Protein AF-A0A2G2ZHS3-F1 (afdb_monomer)

InterPro domains:
  IPR000225 Armadillo [PS50176] (113-141)
  IPR011989 Armadillo-like helical [G3DSA:1.25.10.10] (59-280)
  IPR016024 Armadillo-type fold [SSF48371] (70-271)
  IPR045322 E3 ubiquitin-protein ligase HECTD1/TRIP12-like [PTHR45670] (41-274)
  IPR057948 E3 ubiquitin-protein ligase TRIP12-like, TPR repeats [PF25579] (54-194)

Mean predicted aligned error: 13.33 Å

Organism: Capsicum annuum (NCBI:txid4072)

pLDDT: mean 79.45, std 23.26, range [29.61, 98.44]

Sequence (283 aa):
MVWYCMVTGKEKENEVRVGDRDAEQSLGLNIDSGVGVGGEDNDNDSEGGVGILHQNLTSASSALQGLSGRLKKILAGLRANGEEGKQVEALMQLCEMVSIGTEDSLSTFSVYSFVPVLVGLLNHENNPDIMLLAARALTHLVDVLPSSCVVVVHYGAISCFVARLLTIEYMDLAEQSLQALKKISQEHPTACLRAGALMAVLSYLDFFSTRVQRVALATATNMCKKLPSDASDFVMEVVPPMMNLLQYHDAKVLEHASICLTHIFEAFASYPDLRITTQNIPG

Foldseek 3Di:
DVVPVPPPDDDDDDDDDDDDDDDDDDDDDDDDDDDDDDDDDDDDDDDDDPDDPVPVVVVVVVVLVVVVVLLVCLLVLLVPPPPVVSNLVSLVVLLVDLQPDACVSCVVPPLLSLLLSLLVQLPPVVDVSSVLSSLSSLLSCCVRPVVSLVVNLVSPVLLSLLVCLQDVPDPSNVLSSLSSLLSSLQNCLVSNLVSLVLCSLLVCLVVDDPVSNLSSLSSLLSNLQDADLPSLVSVVVCLVSLVVQCPDDDPSSNVSSVSSVVSVVVSCVVRVVNPPPPPDPDD

Radius of gyration: 26.37 Å; Cα contacts (8 Å, |Δi|>4): 260; chains: 1; bounding box: 62×48×104 Å

Nearest PDB structures (foldseek):
  8j1p-assembly1_A  TM=9.167E-01  e=4.805E-08  Saccharomyces cerevisiae
  3wpt-assembly2_B  TM=8.455E-01  e=9.667E-06  Homo sapiens
  7cm6-assembly1_A  TM=7.283E-01  e=9.531E-04  Homo sapiens
  7sqc-assembly1_N0  TM=6.546E-01  e=1.701E-03  Chlamydomonas reinhardtii
  7cm7-assembly1_A  TM=6.820E-01  e=1.423E-03  Homo sapiens

Structure (mmCIF, N/CA/C/O backbone):
data_AF-A0A2G2ZHS3-F1
#
_entry.id   AF-A0A2G2ZHS3-F1
#
loop_
_atom_site.group_PDB
_atom_site.id
_atom_site.type_symbol
_atom_site.label_atom_id
_atom_site.label_alt_id
_atom_site.label_comp_id
_atom_site.label_asym_id
_atom_site.label_entity_id
_atom_site.label_seq_id
_atom_site.pdbx_PDB_ins_code
_atom_site.Cartn_x
_atom_site.Cartn_y
_atom_site.Cartn_z
_atom_site.occupancy
_atom_site.B_iso_or_equiv
_atom_site.auth_seq_id
_atom_site.auth_comp_id
_atom_site.auth_asym_id
_atom_site.auth_atom_id
_atom_site.pdbx_PDB_model_num
ATOM 1 N N . MET A 1 1 ? -20.706 6.310 -17.518 1.00 37.41 1 MET A N 1
ATOM 2 C CA . MET A 1 1 ? -21.229 7.662 -17.205 1.00 37.41 1 MET A CA 1
ATOM 3 C C . MET A 1 1 ? -20.265 8.501 -16.354 1.00 37.41 1 MET A C 1
ATOM 5 O O . MET A 1 1 ? -20.361 9.716 -16.403 1.00 37.41 1 MET A O 1
ATOM 9 N N . VAL A 1 2 ? -19.279 7.895 -15.674 1.00 37.88 2 VAL A N 1
ATOM 10 C CA . VAL A 1 2 ? -18.221 8.611 -14.921 1.00 37.88 2 VAL A CA 1
ATOM 11 C C . VAL A 1 2 ? -17.130 9.212 -15.832 1.00 37.88 2 VAL A C 1
ATOM 13 O O . VAL A 1 2 ? -16.517 10.215 -15.494 1.00 37.88 2 VAL A O 1
ATOM 16 N N . TRP A 1 3 ? -16.950 8.676 -17.045 1.00 31.16 3 TRP A N 1
ATOM 17 C CA . TRP A 1 3 ? -15.896 9.112 -17.975 1.00 31.16 3 TRP A CA 1
ATOM 18 C C . TRP A 1 3 ? -16.078 10.545 -18.523 1.00 31.16 3 TRP A C 1
ATOM 20 O O . TRP A 1 3 ? -15.109 11.188 -18.908 1.00 31.16 3 TRP A O 1
ATOM 30 N N . TYR A 1 4 ? -17.301 11.088 -18.516 1.00 29.95 4 TYR A N 1
ATOM 31 C CA . TYR A 1 4 ? -17.584 12.401 -19.115 1.00 29.95 4 TYR A CA 1
ATOM 32 C C . TYR A 1 4 ? -17.315 13.591 -18.177 1.00 29.95 4 TYR A C 1
ATOM 34 O O . TYR A 1 4 ? -17.172 14.715 -18.648 1.00 29.95 4 TYR A O 1
ATOM 42 N N . CYS A 1 5 ? -17.207 13.368 -16.861 1.00 34.69 5 CYS A N 1
ATOM 43 C CA . CYS A 1 5 ? -17.037 14.462 -15.895 1.00 34.69 5 CYS A CA 1
ATOM 44 C C . CYS A 1 5 ? -15.573 14.920 -15.735 1.00 34.69 5 CYS A C 1
ATOM 46 O O . CYS A 1 5 ? -15.315 15.973 -15.162 1.00 34.69 5 CYS A O 1
ATOM 48 N N . MET A 1 6 ? -14.609 14.153 -16.259 1.00 37.03 6 MET A N 1
ATOM 49 C CA . MET A 1 6 ? -13.171 14.414 -16.088 1.00 37.03 6 MET A CA 1
ATOM 50 C C . MET A 1 6 ? -12.569 15.304 -17.192 1.00 37.03 6 MET A C 1
ATOM 52 O O . MET A 1 6 ? -11.443 15.776 -17.063 1.00 37.03 6 MET A O 1
ATOM 56 N N . VAL A 1 7 ? -13.316 15.570 -18.272 1.00 38.81 7 VAL A N 1
ATOM 57 C CA . VAL A 1 7 ? -12.825 16.319 -19.447 1.00 38.81 7 VAL A CA 1
ATOM 58 C C . VAL A 1 7 ? -12.883 17.846 -19.261 1.00 38.81 7 VAL A C 1
ATOM 60 O O . VAL A 1 7 ? -12.216 18.570 -19.992 1.00 38.81 7 VAL A O 1
ATOM 63 N N . THR A 1 8 ? -13.598 18.374 -18.262 1.00 34.88 8 THR A N 1
ATOM 64 C CA . THR A 1 8 ? -13.846 19.830 -18.144 1.00 34.88 8 THR A CA 1
ATOM 65 C C . THR A 1 8 ? -13.050 20.557 -17.050 1.00 34.88 8 THR A C 1
ATOM 67 O O . THR A 1 8 ? -13.335 21.715 -16.771 1.00 34.88 8 THR A O 1
ATOM 70 N N . GLY A 1 9 ? -12.055 19.921 -16.423 1.00 37.38 9 GLY A N 1
ATOM 71 C CA . GLY A 1 9 ? -11.382 20.453 -15.224 1.00 37.38 9 GLY A CA 1
ATOM 72 C C . GLY A 1 9 ? -9.947 20.968 -15.389 1.00 37.38 9 GLY A C 1
ATOM 73 O O . GLY A 1 9 ? -9.247 21.083 -14.388 1.00 37.38 9 GLY A O 1
ATOM 74 N N . LYS A 1 10 ? -9.460 21.240 -16.607 1.00 40.31 10 LYS A N 1
ATOM 75 C CA . LYS A 1 10 ? -8.145 21.879 -16.790 1.00 40.31 10 LYS A CA 1
ATOM 76 C C . LYS A 1 10 ? -8.289 23.396 -16.752 1.00 40.31 10 LYS A C 1
ATOM 78 O O . LYS A 1 10 ? -8.805 23.951 -17.709 1.00 40.31 10 LYS A O 1
ATOM 83 N N . GLU A 1 11 ? -7.759 24.043 -15.711 1.00 37.00 11 GLU A N 1
ATOM 84 C CA . GLU A 1 11 ? -6.913 25.234 -15.878 1.00 37.00 11 GLU A CA 1
ATOM 85 C C . GLU A 1 11 ? -6.203 25.688 -14.581 1.00 37.00 11 GLU A C 1
ATOM 87 O O . GLU A 1 11 ? -6.835 25.929 -13.557 1.00 37.00 11 GLU A O 1
ATOM 92 N N . LYS A 1 12 ? -4.888 25.914 -14.748 1.00 32.38 12 LYS A N 1
ATOM 93 C CA . LYS A 1 12 ? -3.963 26.823 -14.038 1.00 32.38 12 LYS A CA 1
ATOM 94 C C . LYS A 1 12 ? -3.191 26.312 -12.816 1.00 32.38 12 LYS A C 1
ATOM 96 O O . LYS A 1 12 ? -3.602 26.410 -11.666 1.00 32.38 12 LYS A O 1
ATOM 101 N N . GLU A 1 13 ? -1.975 25.873 -13.144 1.00 34.09 13 GLU A N 1
ATOM 102 C CA . GLU A 1 13 ? -0.792 25.797 -12.292 1.00 34.09 13 GLU A CA 1
ATOM 103 C C . GLU A 1 13 ? -0.422 27.171 -11.714 1.00 34.09 13 GLU A C 1
ATOM 105 O O . GLU A 1 13 ? -0.500 28.190 -12.402 1.00 34.09 13 GLU A O 1
ATOM 110 N N . ASN A 1 14 ? 0.061 27.178 -10.470 1.00 29.61 14 ASN A N 1
ATOM 111 C CA . ASN A 1 14 ? 0.967 28.215 -10.001 1.00 29.61 14 ASN A CA 1
ATOM 112 C C . ASN A 1 14 ? 2.100 27.561 -9.200 1.00 29.61 14 ASN A C 1
ATOM 114 O O . ASN A 1 14 ? 1.877 26.810 -8.249 1.00 29.61 14 ASN A O 1
ATOM 118 N N . GLU A 1 15 ? 3.314 27.820 -9.667 1.00 32.75 15 GLU A N 1
ATOM 119 C CA . GLU A 1 15 ? 4.591 27.276 -9.225 1.00 32.75 15 GLU A CA 1
ATOM 120 C C . GLU A 1 15 ? 5.044 27.978 -7.933 1.00 32.75 15 GLU A C 1
ATOM 122 O O . GLU A 1 15 ? 5.172 29.201 -7.898 1.00 32.75 15 GLU A O 1
ATOM 127 N N . VAL A 1 16 ? 5.331 27.222 -6.867 1.00 33.97 16 VAL A N 1
ATOM 128 C CA . VAL A 1 16 ? 6.073 27.736 -5.704 1.00 33.97 16 VAL A CA 1
ATOM 129 C C . VAL A 1 16 ? 7.240 26.797 -5.414 1.00 33.97 16 VAL A C 1
ATOM 131 O O . VAL A 1 16 ? 7.063 25.678 -4.936 1.00 33.97 16 VAL A O 1
ATOM 134 N N . ARG A 1 17 ? 8.449 27.281 -5.720 1.00 37.12 17 ARG A N 1
ATOM 135 C CA . ARG A 1 17 ? 9.731 26.716 -5.282 1.00 37.12 17 ARG A CA 1
ATOM 136 C C . ARG A 1 17 ? 9.864 26.884 -3.766 1.00 37.12 17 ARG A C 1
ATOM 138 O O . ARG A 1 17 ? 9.800 28.009 -3.277 1.00 37.12 17 ARG A O 1
ATOM 145 N N . VAL A 1 18 ? 10.145 25.802 -3.043 1.00 38.16 18 VAL A N 1
ATOM 146 C CA . VAL A 1 18 ? 10.710 25.863 -1.686 1.00 38.16 18 VAL A CA 1
ATOM 147 C C . VAL A 1 18 ? 11.885 24.896 -1.630 1.00 38.16 18 VAL A C 1
ATOM 149 O O . VAL A 1 18 ? 11.753 23.738 -2.014 1.00 38.16 18 VAL A O 1
ATOM 152 N N . GLY A 1 19 ? 13.041 25.443 -1.251 1.00 33.50 19 GLY A N 1
ATOM 153 C CA . GLY A 1 19 ? 14.348 24.803 -1.319 1.00 33.50 19 GLY A CA 1
ATOM 154 C C . GLY A 1 19 ? 14.632 23.796 -0.209 1.00 33.50 19 GLY A C 1
ATOM 155 O O . GLY A 1 19 ? 14.067 23.870 0.885 1.00 33.50 19 GLY A O 1
ATOM 156 N N . ASP A 1 20 ? 15.556 22.898 -0.543 1.00 32.44 20 ASP A N 1
ATOM 157 C CA . ASP A 1 20 ? 16.173 21.905 0.329 1.00 32.44 20 ASP A CA 1
ATOM 158 C C . ASP A 1 20 ? 16.792 22.538 1.576 1.00 32.44 20 ASP A C 1
ATOM 160 O O . ASP A 1 20 ? 17.511 23.540 1.510 1.00 32.44 20 ASP A O 1
ATOM 164 N N . ARG A 1 21 ? 16.548 21.893 2.717 1.00 40.38 21 ARG A N 1
ATOM 165 C CA . ARG A 1 21 ? 17.403 21.974 3.899 1.00 40.38 21 ARG A CA 1
ATOM 166 C C . ARG A 1 21 ? 17.554 20.575 4.477 1.00 40.38 21 ARG A C 1
ATOM 168 O O . ARG A 1 21 ? 16.709 20.119 5.243 1.00 40.38 21 ARG A O 1
ATOM 175 N N . ASP A 1 22 ? 18.654 19.943 4.093 1.00 31.50 22 ASP A N 1
ATOM 176 C CA . ASP A 1 22 ? 19.262 18.825 4.799 1.00 31.50 22 ASP A CA 1
ATOM 177 C C . ASP A 1 22 ? 19.758 19.304 6.170 1.00 31.50 22 ASP A C 1
ATOM 179 O O . ASP A 1 22 ? 20.433 20.331 6.282 1.00 31.50 22 ASP A O 1
ATOM 183 N N . ALA A 1 23 ? 19.416 18.565 7.221 1.00 40.84 23 ALA A N 1
ATOM 184 C CA . ALA A 1 23 ? 19.992 18.732 8.548 1.00 40.84 23 ALA A CA 1
ATOM 185 C C . ALA A 1 23 ? 20.474 17.364 9.041 1.00 40.84 23 ALA A C 1
ATOM 187 O O . ALA A 1 23 ? 19.732 16.607 9.664 1.00 40.84 23 ALA A O 1
ATOM 188 N N . GLU A 1 24 ? 21.735 17.059 8.736 1.00 34.41 24 GLU A N 1
ATOM 189 C CA . GLU A 1 24 ? 22.541 16.095 9.480 1.00 34.41 24 GLU A CA 1
ATOM 190 C C . GLU A 1 24 ? 22.801 16.661 10.883 1.00 34.41 24 GLU A C 1
ATOM 192 O O . GLU A 1 24 ? 23.313 17.774 11.025 1.00 34.41 24 GLU A O 1
ATOM 197 N N . GLN A 1 25 ? 22.463 15.910 11.933 1.00 34.94 25 GLN A N 1
ATOM 198 C CA . GLN A 1 25 ? 22.814 16.269 13.306 1.00 34.94 25 GLN A CA 1
ATOM 199 C C . GLN A 1 25 ? 23.789 15.233 13.864 1.00 34.94 25 GLN A C 1
ATOM 201 O O . GLN A 1 25 ? 23.415 14.152 14.317 1.00 34.94 25 GLN A O 1
ATOM 206 N N . SER A 1 26 ? 25.069 15.590 13.769 1.00 35.50 26 SER A N 1
ATOM 207 C CA . SER A 1 26 ? 26.209 14.850 14.295 1.00 35.50 26 SER A CA 1
ATOM 208 C C . SER A 1 26 ? 26.284 14.915 15.820 1.00 35.50 26 SER A C 1
ATOM 210 O O . SER A 1 26 ? 26.051 15.948 16.448 1.00 35.50 26 SER A O 1
ATOM 212 N N . LEU A 1 27 ? 26.663 13.772 16.384 1.00 37.03 27 LEU A N 1
ATOM 213 C CA . LEU A 1 27 ? 26.975 13.505 17.783 1.00 37.03 27 LEU A CA 1
ATOM 214 C C . LEU A 1 27 ? 28.108 14.409 18.304 1.00 37.03 27 LEU A C 1
ATOM 216 O O . LEU A 1 27 ? 29.139 14.561 17.653 1.00 37.03 27 LEU A O 1
ATOM 220 N N . GLY A 1 28 ? 27.946 14.933 19.519 1.00 33.03 28 GLY A N 1
ATOM 221 C CA . GLY A 1 28 ? 28.980 15.680 20.237 1.00 33.03 28 GLY A CA 1
ATOM 222 C C . GLY A 1 28 ? 28.693 15.719 21.735 1.00 33.03 28 GLY A C 1
ATOM 223 O O . GLY A 1 28 ? 28.137 16.687 22.243 1.00 33.03 28 GLY A O 1
ATOM 224 N N . LEU A 1 29 ? 29.034 14.635 22.434 1.00 34.16 29 LEU A N 1
ATOM 225 C CA . LEU A 1 29 ? 29.039 14.561 23.895 1.00 34.16 29 LEU A CA 1
ATOM 226 C C . LEU A 1 29 ? 30.256 15.335 24.427 1.00 34.16 29 LEU A C 1
ATOM 228 O O . LEU A 1 29 ? 31.384 14.881 24.254 1.00 34.16 29 LEU A O 1
ATOM 232 N N . ASN A 1 30 ? 30.034 16.466 25.100 1.00 36.38 30 ASN A N 1
ATOM 233 C CA . ASN A 1 30 ? 31.063 17.118 25.912 1.00 36.38 30 ASN A CA 1
ATOM 234 C C . ASN A 1 30 ? 30.941 16.629 27.360 1.00 36.38 30 ASN A C 1
ATOM 236 O O . ASN A 1 30 ? 30.021 17.010 28.083 1.00 36.38 30 ASN A O 1
ATOM 240 N N . ILE A 1 31 ? 31.872 15.763 27.758 1.00 44.75 31 ILE A N 1
ATOM 241 C CA . ILE A 1 31 ? 32.144 15.393 29.149 1.00 44.75 31 ILE A CA 1
ATOM 242 C C . ILE A 1 31 ? 33.180 16.394 29.658 1.00 44.75 31 ILE A C 1
ATOM 244 O O . ILE A 1 31 ? 34.331 16.345 29.228 1.00 44.75 31 ILE A O 1
ATOM 248 N N . ASP A 1 32 ? 32.774 17.298 30.548 1.00 37.75 32 ASP A N 1
ATOM 249 C CA . ASP A 1 32 ? 33.713 18.157 31.266 1.00 37.75 32 ASP A CA 1
ATOM 250 C C . ASP A 1 32 ? 34.103 17.490 32.591 1.00 37.75 32 ASP A C 1
ATOM 252 O O . ASP A 1 32 ? 33.258 16.984 33.336 1.00 37.75 32 ASP A O 1
ATOM 256 N N . SER A 1 33 ? 35.409 17.420 32.833 1.00 39.59 33 SER A N 1
ATOM 257 C CA . SER A 1 33 ? 36.016 16.740 33.977 1.00 39.59 33 SER A CA 1
ATOM 258 C C . SER A 1 33 ? 36.189 17.723 35.129 1.00 39.59 33 SER A C 1
ATOM 260 O O . SER A 1 33 ? 36.777 18.787 34.963 1.00 39.59 33 SER A O 1
ATOM 262 N N . GLY A 1 34 ? 35.706 17.357 36.315 1.00 36.88 34 GLY A N 1
ATOM 263 C CA . GLY A 1 34 ? 35.865 18.157 37.527 1.00 36.88 34 GLY A CA 1
ATOM 264 C C . GLY A 1 34 ? 37.239 18.019 38.188 1.00 36.88 34 GLY A C 1
ATOM 265 O O . GLY A 1 34 ? 37.850 16.959 38.107 1.00 36.88 34 GLY A O 1
ATOM 266 N N . VAL A 1 35 ? 37.650 19.064 38.920 1.00 35.03 35 VAL A N 1
ATOM 267 C CA . VAL A 1 35 ? 38.451 19.013 40.163 1.00 35.03 35 VAL A CA 1
ATOM 268 C C . VAL A 1 35 ? 38.154 20.283 40.980 1.00 35.03 35 VAL A C 1
ATOM 270 O O . VAL A 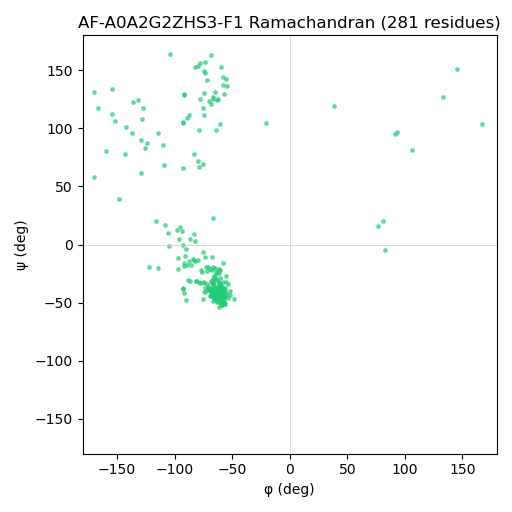1 35 ? 38.210 21.381 40.434 1.00 35.03 35 VAL A O 1
ATOM 273 N N . GLY A 1 36 ? 37.904 20.157 42.290 1.00 35.66 36 GLY A N 1
ATOM 274 C CA . GLY A 1 36 ? 37.904 21.302 43.214 1.00 35.66 36 GLY A CA 1
ATOM 275 C C . GLY A 1 36 ? 37.299 21.015 44.590 1.00 35.66 36 GLY A C 1
ATOM 276 O O . GLY A 1 36 ? 36.090 20.934 44.718 1.00 35.66 36 GLY A O 1
ATOM 277 N N . VAL A 1 37 ? 38.165 20.852 45.591 1.00 39.47 37 VAL A N 1
ATOM 278 C CA . VAL A 1 37 ? 37.955 20.329 46.958 1.00 39.47 37 VAL A CA 1
ATOM 279 C C . VAL A 1 37 ? 37.411 21.360 47.969 1.00 39.47 37 VAL A C 1
ATOM 281 O O . VAL A 1 37 ? 37.766 22.532 47.894 1.00 39.47 37 VAL A O 1
ATOM 284 N N . GLY A 1 38 ? 36.693 20.865 48.991 1.00 37.56 38 GLY A N 1
ATOM 285 C CA . GLY A 1 38 ? 36.483 21.477 50.322 1.00 37.56 38 GLY A CA 1
ATOM 286 C C . GLY A 1 38 ? 35.003 21.424 50.718 1.00 37.56 38 GLY A C 1
ATOM 287 O O . GLY A 1 38 ? 34.171 21.825 49.921 1.00 37.56 38 GLY A O 1
ATOM 288 N N . GLY A 1 39 ? 34.538 20.923 51.859 1.00 38.56 39 GLY A N 1
ATOM 289 C CA . GLY A 1 39 ? 35.099 20.591 53.168 1.00 38.56 39 GLY A CA 1
ATOM 290 C C . GLY A 1 39 ? 33.990 20.907 54.197 1.00 38.56 39 GLY A C 1
ATOM 291 O O . GLY A 1 39 ? 33.205 21.812 53.936 1.00 38.56 39 GLY A O 1
ATOM 292 N N . GLU A 1 40 ? 33.963 20.189 55.325 1.00 38.91 40 GLU A N 1
ATOM 293 C CA . GLU A 1 40 ? 33.171 20.443 56.556 1.00 38.91 40 GLU A CA 1
ATOM 294 C C . GLU A 1 40 ? 31.785 19.760 56.690 1.00 38.91 40 GLU A C 1
ATOM 296 O O . GLU A 1 40 ? 30.761 20.207 56.181 1.00 38.91 40 GLU A O 1
ATOM 301 N N . ASP A 1 41 ? 31.820 18.624 57.398 1.00 48.31 41 ASP A N 1
ATOM 302 C CA . ASP A 1 41 ? 31.048 18.253 58.595 1.00 48.31 41 ASP A CA 1
ATOM 303 C C . ASP A 1 41 ? 29.568 18.662 58.708 1.00 48.31 41 ASP A C 1
ATOM 305 O O . ASP A 1 41 ? 29.228 19.835 58.843 1.00 48.31 41 ASP A O 1
ATOM 309 N N . ASN A 1 42 ? 28.692 17.656 58.820 1.00 45.75 42 ASN A N 1
ATOM 310 C CA . ASN A 1 42 ? 27.662 17.601 59.864 1.00 45.75 42 ASN A CA 1
ATOM 311 C C . ASN A 1 42 ? 27.053 16.194 59.943 1.00 45.75 42 ASN A C 1
ATOM 313 O O . ASN A 1 42 ? 26.420 15.715 58.999 1.00 45.75 42 ASN A O 1
ATOM 317 N N . ASP A 1 43 ? 27.233 15.566 61.101 1.00 51.72 43 ASP A N 1
ATOM 318 C CA . ASP A 1 43 ? 26.538 14.357 61.524 1.00 51.72 43 ASP A CA 1
ATOM 319 C C . ASP A 1 43 ? 25.033 14.634 61.637 1.00 51.72 43 ASP A C 1
ATOM 321 O O . ASP A 1 43 ? 24.614 15.544 62.356 1.00 51.72 43 ASP A O 1
ATOM 325 N N . ASN A 1 44 ? 24.199 13.842 60.959 1.00 49.44 44 ASN A N 1
ATOM 326 C CA . ASN A 1 44 ? 22.801 13.704 61.353 1.00 49.44 44 ASN A CA 1
ATOM 327 C C . ASN A 1 44 ? 22.260 12.329 60.947 1.00 49.44 44 ASN A C 1
ATOM 329 O O . ASN A 1 44 ? 22.002 12.056 59.773 1.00 49.44 44 ASN A O 1
ATOM 333 N N . ASP A 1 45 ? 22.084 11.472 61.946 1.00 46.78 45 ASP A N 1
ATOM 334 C CA . ASP A 1 45 ? 21.369 10.209 61.841 1.00 46.78 45 ASP A CA 1
ATOM 335 C C . ASP A 1 45 ? 19.870 10.475 61.617 1.00 46.78 45 ASP A C 1
ATOM 337 O O . ASP A 1 45 ? 19.184 11.081 62.443 1.00 46.78 45 ASP A O 1
ATOM 341 N N . SER A 1 46 ? 19.323 9.985 60.505 1.00 49.88 46 SER A N 1
ATOM 342 C CA . SER A 1 46 ? 17.895 9.665 60.407 1.00 49.88 46 SER A CA 1
ATOM 343 C C . SER A 1 46 ? 17.654 8.597 59.352 1.00 49.88 46 SER A C 1
ATOM 345 O O . SER A 1 46 ? 17.826 8.801 58.151 1.00 49.88 46 SER A O 1
ATOM 347 N N . GLU A 1 47 ? 17.243 7.434 59.847 1.00 48.53 47 GLU A N 1
ATOM 348 C CA . GLU A 1 47 ? 16.681 6.333 59.085 1.00 48.53 47 GLU A CA 1
ATOM 349 C C . GLU A 1 47 ? 15.468 6.783 58.252 1.00 48.53 47 GLU A C 1
ATOM 351 O O . GLU A 1 47 ? 14.615 7.539 58.714 1.00 48.53 47 GLU A O 1
ATOM 356 N N . GLY A 1 48 ? 15.349 6.230 57.040 1.00 51.88 48 GLY A N 1
ATOM 357 C CA . GLY A 1 48 ? 14.105 6.231 56.263 1.00 51.88 48 GLY A CA 1
ATOM 358 C C . GLY A 1 48 ? 14.080 7.200 55.081 1.00 51.88 48 GLY A C 1
ATOM 359 O O . GLY A 1 48 ? 13.472 8.262 55.142 1.00 51.88 48 GLY A O 1
ATOM 360 N N . GLY A 1 49 ? 14.671 6.795 53.952 1.00 40.22 49 GLY A N 1
ATOM 361 C CA . GLY A 1 49 ? 14.729 7.628 52.746 1.00 40.22 49 GLY A CA 1
ATOM 362 C C . GLY A 1 49 ? 14.704 6.862 51.426 1.00 40.22 49 GLY A C 1
ATOM 363 O O . GLY A 1 49 ? 15.405 7.236 50.491 1.00 40.22 49 GLY A O 1
ATOM 364 N N . VAL A 1 50 ? 13.906 5.796 51.300 1.00 45.72 50 VAL A N 1
ATOM 365 C CA . VAL A 1 50 ? 13.653 5.140 49.998 1.00 45.72 50 VAL A CA 1
ATOM 366 C C . VAL A 1 50 ? 12.619 5.969 49.215 1.00 45.72 50 VAL A C 1
ATOM 368 O O . VAL A 1 50 ? 11.469 5.570 49.070 1.00 45.72 50 VAL A O 1
ATOM 371 N N . GLY A 1 51 ? 12.986 7.187 48.799 1.00 50.88 51 GLY A N 1
ATOM 372 C CA . GLY A 1 51 ? 12.003 8.196 48.370 1.00 50.88 51 GLY A CA 1
ATOM 373 C C . GLY A 1 51 ? 12.128 8.761 46.954 1.00 50.88 51 GLY A C 1
ATOM 374 O O . GLY A 1 51 ? 11.145 9.299 46.457 1.00 50.88 51 GLY A O 1
ATOM 375 N N . ILE A 1 52 ? 13.283 8.660 46.282 1.00 50.09 52 ILE A N 1
ATOM 376 C CA . ILE A 1 52 ? 13.549 9.529 45.110 1.00 50.09 52 ILE A CA 1
ATOM 377 C C . ILE A 1 52 ? 13.664 8.758 43.780 1.00 50.09 52 ILE A C 1
ATOM 379 O O . ILE A 1 52 ? 13.387 9.310 42.720 1.00 50.09 52 ILE A O 1
ATOM 383 N N . LEU A 1 53 ? 13.928 7.446 43.803 1.00 46.06 53 LEU A N 1
ATOM 384 C CA . LEU A 1 53 ? 13.970 6.622 42.580 1.00 46.06 53 LEU A CA 1
ATOM 385 C C . LEU A 1 53 ? 12.595 6.049 42.174 1.00 46.06 53 LEU A C 1
ATOM 387 O O . LEU A 1 53 ? 12.415 5.598 41.046 1.00 46.06 53 LEU A O 1
ATOM 391 N N . HIS A 1 54 ? 11.602 6.086 43.070 1.00 40.75 54 HIS A N 1
ATOM 392 C CA . HIS A 1 54 ? 10.300 5.440 42.855 1.00 40.75 54 HIS A CA 1
ATOM 393 C C . HIS A 1 54 ? 9.256 6.341 42.166 1.00 40.75 54 HIS A C 1
ATOM 395 O O . HIS A 1 54 ? 8.280 5.831 41.618 1.00 40.75 54 HIS A O 1
ATOM 401 N N . GLN A 1 55 ? 9.452 7.665 42.145 1.00 48.91 55 GLN A N 1
ATOM 402 C CA . GLN A 1 55 ? 8.456 8.620 41.627 1.00 48.91 55 GLN A CA 1
ATOM 403 C C . GLN A 1 55 ? 8.481 8.755 40.090 1.00 48.91 55 GLN A C 1
ATOM 405 O O . GLN A 1 55 ? 7.432 8.904 39.461 1.00 48.91 55 GLN A O 1
ATOM 410 N N . ASN A 1 56 ? 9.647 8.598 39.453 1.00 42.53 56 ASN A N 1
ATOM 411 C CA . ASN A 1 56 ? 9.741 8.619 37.985 1.00 42.53 56 ASN A CA 1
ATOM 412 C C . ASN A 1 56 ? 9.300 7.291 37.345 1.00 42.53 56 ASN A C 1
ATOM 414 O O . ASN A 1 56 ? 8.687 7.296 36.277 1.00 42.53 56 ASN A O 1
ATOM 418 N N . LEU A 1 57 ? 9.525 6.155 38.018 1.00 48.62 57 LEU A N 1
ATOM 419 C CA . LEU A 1 57 ? 9.127 4.841 37.501 1.00 48.62 57 LEU A CA 1
ATOM 420 C C . LEU A 1 57 ? 7.609 4.602 37.607 1.00 48.62 57 LEU A C 1
ATOM 422 O O . LEU A 1 57 ? 7.010 3.987 36.723 1.00 48.62 57 LEU A O 1
ATOM 426 N N . THR A 1 58 ? 6.958 5.140 38.643 1.00 57.16 58 THR A N 1
ATOM 427 C CA . THR A 1 58 ? 5.490 5.085 38.802 1.00 57.16 58 THR A CA 1
ATOM 428 C C . THR A 1 58 ? 4.755 6.004 37.822 1.00 57.16 58 THR A C 1
ATOM 430 O O . THR A 1 58 ? 3.696 5.634 37.307 1.00 57.16 58 THR A O 1
ATOM 433 N N . S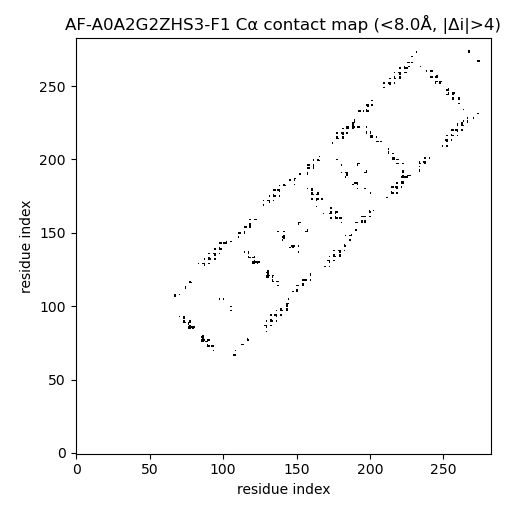ER A 1 59 ? 5.332 7.159 37.481 1.00 59.09 59 SER A N 1
ATOM 434 C CA . SER A 1 59 ? 4.769 8.095 36.493 1.00 59.09 59 SER A CA 1
ATOM 435 C C . SER A 1 59 ? 4.800 7.533 35.063 1.00 59.09 59 SER A C 1
ATOM 437 O O . SER A 1 59 ? 3.796 7.576 34.355 1.00 59.09 59 SER A O 1
ATOM 439 N N . ALA A 1 60 ? 5.911 6.910 34.653 1.00 61.03 60 ALA A N 1
ATOM 440 C CA . ALA A 1 60 ? 5.997 6.233 33.355 1.00 61.03 60 ALA A CA 1
ATOM 441 C C . ALA A 1 60 ? 5.079 4.995 33.282 1.00 61.03 60 ALA A C 1
ATOM 443 O O . ALA A 1 60 ? 4.395 4.774 32.282 1.00 61.03 60 ALA A O 1
ATOM 444 N N . SER A 1 61 ? 4.997 4.220 34.370 1.00 63.25 61 SER A N 1
ATOM 445 C CA . SER A 1 61 ? 4.136 3.031 34.442 1.00 63.25 61 SER A CA 1
ATOM 446 C C . SER A 1 61 ? 2.643 3.374 34.377 1.00 63.25 61 SER A C 1
ATOM 448 O O . SER A 1 61 ? 1.881 2.680 33.704 1.00 63.25 61 SER A O 1
ATOM 450 N N . SER A 1 62 ? 2.216 4.463 35.027 1.00 67.88 62 SER A N 1
ATOM 451 C CA . SER A 1 62 ? 0.820 4.926 34.983 1.00 67.88 62 SER A CA 1
ATOM 452 C C . SER A 1 62 ? 0.427 5.479 33.608 1.00 67.88 62 SER A C 1
ATOM 454 O O . SER A 1 62 ? -0.671 5.187 33.126 1.00 67.88 62 SER A O 1
ATOM 456 N N . ALA A 1 63 ? 1.335 6.185 32.924 1.00 69.94 63 ALA A N 1
ATOM 457 C CA . ALA A 1 63 ? 1.124 6.637 31.547 1.00 69.94 63 ALA A CA 1
ATOM 458 C C . ALA A 1 63 ? 0.953 5.458 30.565 1.00 69.94 63 ALA A C 1
ATOM 460 O O . ALA A 1 63 ? 0.011 5.444 29.765 1.00 69.94 63 ALA A O 1
ATOM 461 N N . LEU A 1 64 ? 1.797 4.425 30.677 1.00 70.88 64 LEU A N 1
ATOM 462 C CA . LEU A 1 64 ? 1.708 3.201 29.866 1.00 70.88 64 LEU A CA 1
ATOM 463 C C . LEU A 1 64 ? 0.418 2.408 30.138 1.00 70.88 64 LEU A C 1
ATOM 465 O O . LEU A 1 64 ? -0.217 1.900 29.208 1.00 70.88 64 LEU A O 1
ATOM 469 N N . GLN A 1 65 ? -0.024 2.346 31.398 1.00 74.31 65 GLN A N 1
ATOM 470 C CA . GLN A 1 65 ? -1.310 1.736 31.756 1.00 74.31 65 GLN A CA 1
ATOM 471 C C . GLN A 1 65 ? -2.495 2.486 31.136 1.00 74.31 65 GLN A C 1
ATOM 473 O O . GLN A 1 65 ? -3.426 1.856 30.621 1.00 74.31 65 GLN A O 1
ATOM 478 N N . GLY A 1 66 ? -2.439 3.822 31.126 1.00 80.81 66 GLY A N 1
ATOM 479 C CA . GLY A 1 66 ? -3.429 4.668 30.462 1.00 80.81 66 GLY A CA 1
ATOM 480 C C . GLY A 1 66 ? -3.520 4.395 28.958 1.00 80.81 66 GLY A C 1
ATOM 481 O O . GLY A 1 66 ? -4.623 4.251 28.422 1.00 80.81 66 GLY A O 1
ATOM 482 N N . LEU A 1 67 ? -2.376 4.242 28.282 1.00 84.00 67 LEU A N 1
ATOM 483 C CA . LEU A 1 67 ? -2.324 3.919 26.853 1.00 84.00 67 LEU A CA 1
ATOM 484 C C . LEU A 1 67 ? -2.921 2.539 26.547 1.00 84.00 67 LEU A C 1
ATOM 486 O O . LEU A 1 67 ? -3.769 2.418 25.662 1.00 84.00 67 LEU A O 1
ATOM 490 N N . SER A 1 68 ? -2.557 1.513 27.322 1.00 85.38 68 SER A N 1
ATOM 491 C CA . SER A 1 68 ? -3.112 0.161 27.159 1.00 85.38 68 SER A CA 1
ATOM 492 C C . SER A 1 68 ? -4.638 0.142 27.328 1.00 85.38 68 SER A C 1
ATOM 494 O O . SER A 1 68 ? -5.356 -0.497 26.552 1.00 85.38 68 SER A O 1
ATOM 496 N N . GLY A 1 69 ? -5.163 0.897 28.302 1.00 88.94 69 GLY A N 1
ATOM 497 C CA . GLY A 1 69 ? -6.604 1.067 28.496 1.00 88.94 69 GLY A CA 1
ATOM 498 C C . GLY A 1 69 ? -7.295 1.745 27.308 1.00 88.94 69 GLY A C 1
ATOM 499 O O . GLY A 1 69 ? -8.365 1.300 26.885 1.00 88.94 69 GLY A O 1
ATOM 500 N N . ARG A 1 70 ? -6.676 2.785 26.731 1.00 91.56 70 ARG A N 1
ATOM 501 C CA . ARG A 1 70 ? -7.180 3.464 25.524 1.00 91.56 70 ARG A CA 1
ATOM 502 C C . ARG A 1 70 ? -7.196 2.529 24.314 1.00 91.56 70 ARG A C 1
ATOM 504 O O . ARG A 1 70 ? -8.226 2.435 23.655 1.00 91.56 70 ARG A O 1
ATOM 511 N N . LEU A 1 71 ? -6.122 1.776 24.075 1.00 93.25 71 LEU A N 1
ATOM 512 C CA . LEU A 1 71 ? -6.042 0.806 22.974 1.00 93.25 71 LEU A CA 1
ATOM 513 C C . LEU A 1 71 ? -7.135 -0.267 23.064 1.00 93.25 71 LEU A C 1
ATOM 515 O O . LEU A 1 71 ? -7.772 -0.580 22.062 1.00 93.25 71 LEU A O 1
ATOM 519 N N . LYS A 1 72 ? -7.420 -0.791 24.263 1.00 93.94 72 LYS A N 1
ATOM 520 C CA . LYS A 1 72 ? -8.518 -1.756 24.456 1.00 93.94 72 LYS A CA 1
ATOM 521 C C . LYS A 1 72 ? -9.885 -1.167 24.101 1.00 93.94 72 LYS A C 1
ATOM 523 O O . LYS A 1 72 ? -10.690 -1.856 23.478 1.00 93.94 72 LYS A O 1
ATOM 528 N N . LYS A 1 73 ? -10.143 0.095 24.470 1.00 95.38 73 LYS A N 1
ATOM 529 C CA . LYS A 1 73 ? -11.390 0.797 24.114 1.00 95.38 73 LYS A CA 1
ATOM 530 C C . LYS A 1 73 ? -11.505 1.014 22.607 1.00 95.38 73 LYS A C 1
ATOM 532 O O . LYS A 1 73 ? -12.550 0.707 22.043 1.00 95.38 73 LYS A O 1
ATOM 537 N N . ILE A 1 74 ? -10.426 1.465 21.965 1.00 97.00 74 ILE A N 1
ATOM 538 C CA . ILE A 1 74 ? -10.367 1.628 20.508 1.00 97.00 74 ILE A CA 1
ATOM 539 C C . ILE A 1 74 ? -10.670 0.293 19.827 1.00 97.00 74 ILE A C 1
ATOM 541 O O . ILE A 1 74 ? -11.571 0.219 19.000 1.00 97.00 74 ILE A O 1
ATOM 545 N N . LEU A 1 75 ? -9.991 -0.788 20.222 1.00 96.94 75 LEU A N 1
ATOM 546 C CA . LEU A 1 75 ? -10.203 -2.108 19.628 1.00 96.94 75 LEU A CA 1
ATOM 547 C C . LEU A 1 75 ? -11.651 -2.600 19.778 1.00 96.94 75 LEU A C 1
ATOM 549 O O . LEU A 1 75 ? -12.181 -3.223 18.860 1.00 96.94 75 LEU A O 1
ATOM 553 N N . ALA A 1 76 ? -12.296 -2.319 20.914 1.00 96.88 76 ALA A N 1
ATOM 554 C CA . ALA A 1 76 ? -13.711 -2.625 21.106 1.00 96.88 76 ALA A CA 1
ATOM 555 C C . ALA A 1 76 ? -14.607 -1.821 20.147 1.00 96.88 76 ALA A C 1
ATOM 557 O O . ALA A 1 76 ? -15.518 -2.396 19.559 1.00 96.88 76 ALA A O 1
ATOM 558 N N . GLY A 1 77 ? -14.314 -0.532 19.939 1.00 97.25 77 GLY A N 1
ATOM 559 C CA . GLY A 1 77 ? -15.028 0.318 18.981 1.00 97.25 77 GLY A CA 1
ATOM 560 C C . GLY A 1 77 ? -14.858 -0.131 17.527 1.00 97.25 77 GLY A C 1
ATOM 561 O O . GLY A 1 77 ? -15.836 -0.193 16.792 1.00 97.25 77 GLY A O 1
ATOM 562 N N . LEU A 1 78 ? -13.654 -0.559 17.128 1.00 97.06 78 LEU A N 1
ATOM 563 C CA . LEU A 1 78 ? -13.408 -1.116 15.787 1.00 97.06 78 LEU A CA 1
ATOM 564 C C . LEU A 1 78 ? -14.238 -2.383 15.517 1.00 97.06 78 LEU A C 1
ATOM 566 O O . LEU A 1 78 ? -14.657 -2.631 14.388 1.00 97.06 78 LEU A O 1
ATOM 570 N N . ARG A 1 79 ? -14.487 -3.183 16.562 1.00 96.69 79 ARG A N 1
ATOM 571 C CA . ARG A 1 79 ? -15.271 -4.428 16.504 1.00 96.69 79 ARG A CA 1
ATOM 572 C C . ARG A 1 79 ? -16.781 -4.215 16.679 1.00 96.69 79 ARG A C 1
ATOM 574 O O . ARG A 1 79 ? -17.514 -5.202 16.745 1.00 96.69 79 ARG A O 1
ATOM 581 N N . ALA A 1 80 ? -17.253 -2.970 16.771 1.00 94.50 80 ALA A N 1
ATOM 582 C CA . ALA A 1 80 ? -18.671 -2.644 16.907 1.00 94.50 80 ALA A CA 1
ATOM 583 C C . ALA A 1 80 ? -19.408 -2.808 15.562 1.00 94.50 80 ALA A C 1
ATOM 585 O O . ALA A 1 80 ? -19.795 -1.838 14.914 1.00 94.50 80 ALA A O 1
ATOM 586 N N . ASN A 1 81 ? -19.554 -4.059 15.118 1.00 88.88 81 ASN A N 1
ATOM 587 C CA . ASN A 1 81 ? -20.173 -4.401 13.839 1.00 88.88 81 ASN A CA 1
ATOM 588 C C . ASN A 1 81 ? -21.601 -3.844 13.747 1.00 88.88 81 ASN A C 1
ATOM 590 O O . ASN A 1 81 ? -22.418 -4.075 14.637 1.00 88.88 81 ASN A O 1
ATOM 594 N N . GLY A 1 82 ? -21.902 -3.149 12.648 1.00 87.38 82 GLY A N 1
ATOM 595 C CA . GLY A 1 82 ? -23.198 -2.501 12.423 1.00 87.38 82 GLY A CA 1
ATOM 596 C C . GLY A 1 82 ? -23.341 -1.125 13.081 1.00 87.38 82 GLY A C 1
ATOM 597 O O . GLY A 1 82 ? -24.340 -0.449 12.851 1.00 87.38 82 GLY A O 1
ATOM 598 N N . GLU A 1 83 ? -22.350 -0.678 13.857 1.00 94.06 83 GLU A N 1
ATOM 599 C CA . GLU A 1 83 ? -22.304 0.660 14.448 1.00 94.06 83 GLU A CA 1
ATOM 600 C C . GLU A 1 83 ? -21.212 1.500 13.770 1.00 94.06 83 GLU A C 1
ATOM 602 O O . GLU A 1 83 ? -20.203 1.850 14.384 1.00 94.06 83 GLU A O 1
ATOM 607 N N . GLU A 1 84 ? -21.421 1.842 12.494 1.00 94.94 84 GLU A N 1
ATOM 608 C CA . GLU A 1 84 ? -20.432 2.549 11.661 1.00 94.94 84 GLU A CA 1
ATOM 609 C C . GLU A 1 84 ? -19.894 3.822 12.329 1.00 94.94 84 GLU A C 1
ATOM 611 O O . GLU A 1 84 ? -18.692 4.068 12.314 1.00 94.94 84 GLU A O 1
ATOM 616 N N . GLY A 1 85 ? -20.753 4.590 13.012 1.00 95.81 85 GLY A N 1
ATOM 617 C CA . GLY A 1 85 ? -20.333 5.785 13.751 1.00 95.81 85 GLY A CA 1
ATOM 618 C C . GLY A 1 85 ? -19.290 5.495 14.838 1.00 95.81 85 GLY A C 1
ATOM 619 O O . GLY A 1 85 ? -18.313 6.233 14.962 1.00 95.81 85 GLY A O 1
ATOM 620 N N . LYS A 1 86 ? -19.434 4.385 15.578 1.00 96.19 86 LYS A N 1
ATOM 621 C CA . LYS A 1 86 ? -18.443 3.960 16.583 1.00 96.19 86 LYS A CA 1
ATOM 622 C C . LYS A 1 86 ? -17.158 3.456 15.934 1.00 96.19 86 LYS A C 1
ATOM 624 O O . LYS A 1 86 ? -16.076 3.691 16.469 1.00 96.19 86 LYS A O 1
ATOM 629 N N . GLN A 1 87 ? -17.268 2.771 14.796 1.00 97.56 87 GLN A N 1
ATOM 630 C CA . GLN A 1 87 ? -16.104 2.289 14.051 1.00 97.56 87 GLN A CA 1
ATOM 631 C C . GLN A 1 87 ? -15.286 3.458 13.496 1.00 97.56 87 GLN A C 1
ATOM 633 O O . GLN A 1 87 ? -14.069 3.472 13.669 1.00 97.56 87 GLN A O 1
ATOM 638 N N . VAL A 1 88 ? -15.943 4.464 12.912 1.00 97.69 88 VAL A N 1
ATOM 639 C CA . VAL A 1 88 ? -15.308 5.696 12.420 1.00 97.69 88 VAL A CA 1
ATOM 640 C C . VAL A 1 88 ? -14.642 6.458 13.565 1.00 97.69 88 VAL A C 1
ATOM 642 O O . VAL A 1 88 ? -13.476 6.829 13.448 1.00 97.69 88 VAL A O 1
ATOM 645 N N . GLU A 1 89 ? -15.321 6.630 14.704 1.00 97.69 89 GLU A N 1
ATOM 646 C CA . GLU A 1 89 ? -14.733 7.286 15.880 1.00 97.69 89 GLU A CA 1
ATOM 647 C C . GLU A 1 89 ? -13.480 6.552 16.382 1.00 97.69 89 GLU A C 1
ATOM 649 O O . GLU A 1 89 ? -12.432 7.166 16.596 1.00 97.69 89 GLU A O 1
ATOM 654 N N . ALA A 1 90 ? -13.554 5.226 16.513 1.00 97.94 90 ALA A N 1
ATOM 655 C CA . ALA A 1 90 ? -12.423 4.410 16.940 1.00 97.94 90 ALA A CA 1
ATOM 656 C C . ALA A 1 90 ? -11.263 4.444 15.933 1.00 97.94 90 ALA A C 1
ATOM 658 O O . ALA A 1 90 ? -10.102 4.524 16.339 1.00 97.94 90 ALA A O 1
ATOM 659 N N . LEU A 1 91 ? -11.557 4.419 14.630 1.00 98.00 91 LEU A N 1
ATOM 660 C CA . LEU A 1 91 ? -10.557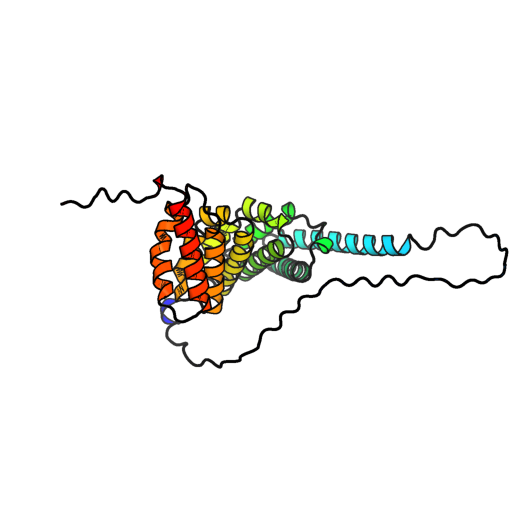 4.535 13.570 1.00 98.00 91 LEU A CA 1
ATOM 661 C C . LEU A 1 91 ? -9.863 5.899 13.592 1.00 98.00 91 LEU A C 1
ATOM 663 O O . LEU A 1 91 ? -8.637 5.942 13.527 1.00 98.00 91 LEU A O 1
ATOM 667 N N . MET A 1 92 ? -10.608 6.999 13.742 1.00 97.38 92 MET A N 1
ATOM 668 C CA . MET A 1 92 ? -10.027 8.341 13.863 1.00 97.38 92 MET A CA 1
ATOM 669 C C . MET A 1 92 ? -9.092 8.433 15.072 1.00 97.38 92 MET A C 1
ATOM 671 O O . MET A 1 92 ? -7.947 8.863 14.926 1.00 97.38 92 MET A O 1
ATOM 675 N N . GLN A 1 93 ? -9.537 7.950 16.239 1.00 96.44 93 GLN A N 1
ATOM 676 C CA . GLN A 1 93 ? -8.712 7.915 17.452 1.00 96.44 93 GLN A CA 1
ATOM 677 C C . GLN A 1 93 ? -7.448 7.064 17.267 1.00 96.44 93 GLN A C 1
ATOM 679 O O . GLN A 1 93 ? -6.378 7.429 17.758 1.00 96.44 93 GLN A O 1
ATOM 684 N N . LEU A 1 94 ? -7.552 5.932 16.560 1.00 96.62 94 LEU A N 1
ATOM 685 C CA . LEU A 1 94 ? -6.398 5.093 16.248 1.00 96.62 94 LEU A CA 1
ATOM 686 C C . LEU A 1 94 ? -5.428 5.804 15.300 1.00 96.62 94 LEU A C 1
ATOM 688 O O . LEU A 1 94 ? -4.229 5.821 15.565 1.00 96.62 94 LEU A O 1
ATOM 692 N N . CYS A 1 95 ? -5.929 6.389 14.210 1.00 96.19 95 CYS A N 1
ATOM 693 C CA . CYS A 1 95 ? -5.109 7.108 13.239 1.00 96.19 95 CYS A CA 1
ATOM 694 C C . CYS A 1 95 ? -4.340 8.252 13.895 1.00 96.19 95 CYS A C 1
ATOM 696 O O . CYS A 1 95 ? -3.144 8.377 13.642 1.00 96.19 95 CYS A O 1
ATOM 698 N N . GLU A 1 96 ? -5.008 9.045 14.736 1.00 93.62 96 GLU A N 1
ATOM 699 C CA . GLU A 1 96 ? -4.387 10.130 15.495 1.00 93.62 96 GLU A CA 1
ATOM 700 C C . GLU A 1 96 ? -3.286 9.580 16.406 1.00 93.62 96 GLU A C 1
ATOM 702 O O . GLU A 1 96 ? -2.136 10.001 16.300 1.00 93.62 96 GLU A O 1
ATOM 707 N N . MET A 1 97 ? -3.607 8.568 17.219 1.00 91.62 97 MET A N 1
ATOM 708 C CA . MET A 1 97 ? -2.663 7.959 18.156 1.00 91.62 97 MET A CA 1
ATOM 709 C C . MET A 1 97 ? -1.416 7.399 17.468 1.00 91.62 97 MET A C 1
ATOM 711 O O . MET A 1 97 ? -0.309 7.641 17.939 1.00 91.62 97 MET A O 1
ATOM 715 N N . VAL A 1 98 ? -1.580 6.657 16.370 1.00 91.00 98 VAL A N 1
ATOM 716 C CA . VAL A 1 98 ? -0.443 6.058 15.654 1.00 91.00 98 VAL A CA 1
ATOM 717 C C . VAL A 1 98 ? 0.328 7.123 14.872 1.00 91.00 98 VAL A C 1
ATOM 719 O O . VAL A 1 98 ? 1.542 7.026 14.788 1.00 91.00 98 VAL A O 1
ATOM 722 N N . SER A 1 99 ? -0.325 8.175 14.361 1.00 89.06 99 SER A N 1
ATOM 723 C CA . SER A 1 99 ? 0.351 9.224 13.572 1.00 89.06 99 SER A CA 1
ATOM 724 C C . SER A 1 99 ? 1.379 10.048 14.351 1.00 89.06 99 SER A C 1
ATOM 726 O O . SER A 1 99 ? 2.331 10.546 13.758 1.00 89.06 99 SER A O 1
ATOM 728 N N . ILE A 1 100 ? 1.188 10.190 15.664 1.00 87.62 100 ILE A N 1
ATOM 729 C CA . ILE A 1 100 ? 2.117 10.887 16.570 1.00 87.62 100 ILE A CA 1
ATOM 730 C C . ILE A 1 100 ? 2.922 9.913 17.438 1.00 87.62 100 ILE A C 1
ATOM 732 O O . ILE A 1 100 ? 3.707 10.340 18.285 1.00 87.62 100 ILE A O 1
ATOM 736 N N . GLY A 1 101 ? 2.674 8.612 17.280 1.00 84.50 101 GLY A N 1
ATOM 737 C CA . GLY A 1 101 ? 3.337 7.568 18.039 1.00 84.50 101 GLY A CA 1
ATOM 738 C C . GLY A 1 101 ? 4.779 7.383 17.583 1.00 84.50 101 GLY A C 1
ATOM 739 O O . GLY A 1 101 ? 5.109 7.533 16.410 1.00 84.50 101 GLY A O 1
ATOM 740 N N . THR A 1 102 ? 5.636 7.014 18.525 1.00 87.75 102 THR A N 1
ATOM 741 C CA . THR A 1 102 ? 6.964 6.455 18.257 1.00 87.75 102 THR A CA 1
ATOM 742 C C . THR A 1 102 ? 6.958 4.949 18.500 1.00 87.75 102 THR A C 1
ATOM 744 O O . THR A 1 102 ? 6.067 4.431 19.186 1.00 87.75 102 THR A O 1
ATOM 747 N N . GLU A 1 103 ? 7.972 4.249 17.993 1.00 86.88 103 GLU A N 1
ATOM 748 C CA . GLU A 1 103 ? 8.160 2.813 18.228 1.00 86.88 103 GLU A CA 1
ATOM 749 C C . GLU A 1 103 ? 8.130 2.466 19.730 1.00 86.88 103 GLU A C 1
ATOM 751 O O . GLU A 1 103 ? 7.400 1.562 20.139 1.00 86.88 103 GLU A O 1
ATOM 756 N N . ASP A 1 104 ? 8.791 3.267 20.577 1.00 84.94 104 ASP A N 1
ATOM 757 C CA . ASP A 1 104 ? 8.787 3.090 22.037 1.00 84.94 104 ASP A CA 1
ATOM 758 C C . ASP A 1 104 ? 7.386 3.218 22.648 1.00 84.94 104 ASP A C 1
ATOM 760 O O . ASP A 1 104 ? 6.981 2.416 23.498 1.00 84.94 104 ASP A O 1
ATOM 764 N N . SER A 1 105 ? 6.612 4.214 22.199 1.00 84.88 105 SER A N 1
ATOM 765 C CA . SER A 1 105 ? 5.256 4.456 22.708 1.00 84.88 105 SER A CA 1
ATOM 766 C C . SER A 1 105 ? 4.290 3.328 22.336 1.00 84.88 105 SER A C 1
ATOM 768 O O . SER A 1 105 ? 3.383 3.003 23.102 1.00 84.88 105 SER A O 1
ATOM 770 N N . LEU A 1 106 ? 4.517 2.688 21.186 1.00 85.31 106 LEU A N 1
ATOM 771 C CA . LEU A 1 106 ? 3.706 1.587 20.676 1.00 85.31 106 LEU A CA 1
ATOM 772 C C . LEU A 1 106 ? 4.316 0.210 20.975 1.00 85.31 106 LEU A C 1
ATOM 774 O O . LEU A 1 106 ? 3.809 -0.797 20.488 1.00 85.31 106 LEU A O 1
ATOM 778 N N . SER A 1 107 ? 5.327 0.131 21.843 1.00 82.62 107 SER A N 1
ATOM 779 C CA . SER A 1 107 ? 5.959 -1.132 22.262 1.00 82.62 107 SER A CA 1
ATOM 780 C C . SER A 1 107 ? 4.972 -2.162 22.835 1.00 82.62 107 SER A C 1
ATOM 782 O O . SER A 1 107 ? 5.183 -3.368 22.725 1.00 82.62 107 SER A O 1
ATOM 784 N N . THR A 1 108 ? 3.856 -1.705 23.415 1.00 83.38 108 THR A N 1
ATOM 785 C CA . THR A 1 108 ? 2.783 -2.564 23.957 1.00 83.38 108 THR A CA 1
ATOM 786 C C . THR A 1 108 ? 1.614 -2.782 22.988 1.00 83.38 108 THR A C 1
ATOM 788 O O . THR A 1 108 ? 0.604 -3.397 23.350 1.00 83.38 108 THR A O 1
ATOM 791 N N . PHE A 1 109 ? 1.717 -2.281 21.754 1.00 90.25 109 PHE A N 1
ATOM 792 C CA . PHE A 1 109 ? 0.657 -2.367 20.759 1.00 90.25 109 PHE A CA 1
ATOM 793 C C . PHE A 1 109 ? 0.475 -3.810 20.276 1.00 90.25 109 PHE A C 1
ATOM 795 O O . PHE A 1 109 ? 1.382 -4.451 19.748 1.00 90.25 109 PHE A O 1
ATOM 802 N N . SER A 1 110 ? -0.742 -4.340 20.415 1.00 93.31 110 SER A N 1
ATOM 803 C CA . SER A 1 110 ? -1.053 -5.709 19.999 1.00 93.31 110 SER A CA 1
ATOM 804 C C . SER A 1 110 ? -1.373 -5.773 18.504 1.00 93.31 110 SER A C 1
ATOM 806 O O . SER A 1 110 ? -2.536 -5.887 18.116 1.00 93.31 110 SER A O 1
ATOM 808 N N . VAL A 1 111 ? -0.341 -5.730 17.654 1.00 94.88 111 VAL A N 1
ATOM 809 C CA . VAL A 1 111 ? -0.474 -5.768 16.182 1.00 94.88 111 VAL A CA 1
ATOM 810 C C . VAL A 1 111 ? -1.409 -6.899 15.727 1.00 94.88 111 VAL A C 1
ATOM 812 O O . VAL A 1 111 ? -2.351 -6.665 14.973 1.00 94.88 111 VAL A O 1
ATOM 815 N N . TYR A 1 112 ? -1.228 -8.105 16.274 1.00 96.00 112 TYR A N 1
ATOM 816 C CA . TYR A 1 112 ? -2.041 -9.287 15.962 1.00 96.00 112 TYR A CA 1
ATOM 817 C C . TYR A 1 112 ? -3.533 -9.148 16.291 1.00 96.00 112 TYR A C 1
ATOM 819 O O . TYR A 1 112 ? -4.350 -9.838 15.688 1.00 96.00 112 TYR A O 1
ATOM 827 N N . SER A 1 113 ? -3.906 -8.271 17.226 1.00 96.38 113 SER A N 1
ATOM 828 C CA . SER A 1 113 ? -5.310 -8.041 17.583 1.00 96.38 113 SER A CA 1
ATOM 829 C C . SER A 1 113 ? -5.983 -6.995 16.697 1.00 96.38 113 SER A C 1
ATOM 831 O O . SER A 1 113 ? -7.195 -7.078 16.484 1.00 96.38 113 SER A O 1
ATOM 833 N N . PHE A 1 114 ? -5.212 -6.011 16.222 1.00 97.56 114 PHE A N 1
ATOM 834 C CA . PHE A 1 114 ? -5.706 -4.870 15.449 1.00 97.56 114 PHE A CA 1
ATOM 835 C C . PHE A 1 114 ? -5.718 -5.142 13.947 1.00 97.56 114 PHE A C 1
ATOM 837 O O . PHE A 1 114 ? -6.735 -4.899 13.304 1.00 97.56 114 PHE A O 1
ATOM 844 N N . VAL A 1 115 ? -4.626 -5.675 13.389 1.00 97.88 115 VAL A N 1
ATOM 845 C CA . VAL A 1 115 ? -4.468 -5.851 11.936 1.00 97.88 115 VAL A CA 1
ATOM 846 C C . VAL A 1 115 ? -5.623 -6.632 11.291 1.00 97.88 115 VAL A C 1
ATOM 848 O O . VAL A 1 115 ? -6.150 -6.138 10.298 1.00 97.88 115 VAL A O 1
ATOM 851 N N . PRO A 1 116 ? -6.106 -7.768 11.837 1.00 97.94 116 PRO A N 1
ATOM 852 C CA . PRO A 1 116 ? -7.218 -8.501 11.221 1.00 97.94 116 PRO A CA 1
ATOM 853 C C . PRO A 1 116 ? -8.502 -7.675 11.148 1.00 97.94 116 PRO A C 1
ATOM 855 O O . PRO A 1 116 ? -9.238 -7.743 10.169 1.00 97.94 116 PRO A O 1
ATOM 858 N N . VAL A 1 117 ? -8.759 -6.873 12.186 1.00 98.00 117 VAL A N 1
ATOM 859 C CA . VAL A 1 117 ? -9.934 -5.998 12.249 1.00 98.00 117 VAL A CA 1
ATOM 860 C C . VAL A 1 117 ? -9.796 -4.877 11.223 1.00 98.00 117 VAL A C 1
ATOM 862 O O . VAL A 1 117 ? -10.736 -4.618 10.484 1.00 98.00 117 VAL A O 1
ATOM 865 N N . LEU A 1 118 ? -8.616 -4.259 11.121 1.00 98.19 118 LEU A N 1
ATOM 866 C CA . LEU A 1 118 ? -8.351 -3.202 10.142 1.00 98.19 118 LEU A CA 1
ATOM 867 C C . LEU A 1 118 ? -8.456 -3.707 8.698 1.00 98.19 118 LEU A C 1
ATOM 869 O O . LEU A 1 118 ? -9.040 -3.022 7.868 1.00 98.19 118 LEU A O 1
ATOM 873 N N . VAL A 1 119 ? -7.954 -4.908 8.396 1.00 97.94 119 VAL A N 1
ATOM 874 C CA . VAL A 1 119 ? -8.114 -5.520 7.064 1.00 97.94 119 VAL A CA 1
ATOM 875 C C . VAL A 1 119 ? -9.583 -5.852 6.777 1.00 97.94 119 VAL A C 1
ATOM 877 O O . VAL A 1 119 ? -10.045 -5.671 5.652 1.00 97.94 119 VAL A O 1
ATOM 880 N N . GLY A 1 120 ? -10.346 -6.282 7.787 1.00 97.19 120 GLY A N 1
ATOM 881 C CA . GLY A 1 120 ? -11.796 -6.453 7.659 1.00 97.19 120 GLY A CA 1
ATOM 882 C C . GLY A 1 120 ? -12.511 -5.141 7.320 1.00 97.19 120 GLY A C 1
ATOM 883 O O . GLY A 1 120 ? -13.306 -5.099 6.386 1.00 97.19 120 GLY A O 1
ATOM 884 N N . LEU A 1 121 ? -12.176 -4.058 8.027 1.00 97.31 121 LEU A N 1
ATOM 885 C CA . LEU A 1 121 ? -12.736 -2.720 7.797 1.00 97.31 121 LEU A CA 1
ATOM 886 C C . LEU A 1 121 ? -12.306 -2.120 6.449 1.00 97.31 121 LEU A C 1
ATOM 888 O O . LEU A 1 121 ? -13.093 -1.435 5.805 1.00 97.31 121 LEU A O 1
ATOM 892 N N . LEU A 1 122 ? -11.095 -2.422 5.976 1.00 96.94 122 LEU A N 1
ATOM 893 C CA . LEU A 1 122 ? -10.621 -2.022 4.647 1.00 96.94 122 LEU A CA 1
ATOM 894 C C . LEU A 1 122 ? -11.483 -2.604 3.512 1.00 96.94 122 LEU A C 1
ATOM 896 O O . LEU A 1 122 ? -11.603 -1.985 2.459 1.00 96.94 122 LEU A O 1
ATOM 900 N N . ASN A 1 123 ? -12.102 -3.765 3.735 1.00 94.69 123 ASN A N 1
ATOM 901 C CA . ASN A 1 123 ? -13.024 -4.404 2.792 1.00 94.69 123 ASN A CA 1
ATOM 902 C C . ASN A 1 123 ? -14.499 -4.070 3.075 1.00 94.69 123 ASN A C 1
ATOM 904 O O . ASN A 1 123 ? -15.395 -4.741 2.566 1.00 94.69 123 ASN A O 1
ATOM 908 N N . HIS A 1 124 ? -14.777 -3.051 3.890 1.00 91.94 124 HIS A N 1
ATOM 909 C CA . HIS A 1 124 ? -16.139 -2.610 4.171 1.00 91.94 124 HIS A CA 1
ATOM 910 C C . HIS A 1 124 ? -16.680 -1.734 3.028 1.00 91.94 124 HIS A C 1
ATOM 912 O O . HIS A 1 124 ? -16.844 -0.525 3.179 1.00 91.94 124 HIS A O 1
ATOM 918 N N . GLU A 1 125 ? -16.974 -2.357 1.881 1.00 86.56 125 GLU A N 1
ATOM 919 C CA . GLU A 1 125 ? -17.335 -1.680 0.617 1.00 86.56 125 GLU A CA 1
ATOM 920 C C . GLU A 1 125 ? -18.563 -0.755 0.713 1.00 86.56 125 GLU A C 1
ATOM 922 O O . GLU A 1 125 ? -18.759 0.109 -0.135 1.00 86.56 125 GLU A O 1
ATOM 927 N N . ASN A 1 126 ? -19.367 -0.879 1.770 1.00 88.50 126 ASN A N 1
ATOM 928 C CA . ASN A 1 126 ? -20.541 -0.035 1.993 1.00 88.50 126 ASN A CA 1
ATOM 929 C C . ASN A 1 126 ? -20.213 1.349 2.577 1.00 88.50 126 ASN A C 1
ATOM 931 O O . ASN A 1 126 ? -21.092 2.208 2.604 1.00 88.50 126 ASN A O 1
ATOM 935 N N . ASN A 1 127 ? -18.988 1.574 3.071 1.00 94.62 127 ASN A N 1
ATOM 936 C CA . ASN A 1 127 ? -18.620 2.837 3.713 1.00 94.62 127 ASN A CA 1
ATOM 937 C C . ASN A 1 127 ? -17.168 3.248 3.367 1.00 94.62 127 ASN A C 1
ATOM 939 O O . ASN A 1 127 ? -16.226 2.735 3.981 1.00 94.62 127 ASN A O 1
ATOM 943 N N . PRO A 1 128 ? -16.965 4.189 2.420 1.00 95.00 128 PRO A N 1
ATOM 944 C CA . PRO A 1 128 ? -15.629 4.592 1.977 1.00 95.00 128 PRO A CA 1
ATOM 945 C C . PRO A 1 128 ? -14.805 5.291 3.065 1.00 95.00 128 PRO A C 1
ATOM 947 O O . PRO A 1 128 ? -13.579 5.180 3.050 1.00 95.00 128 PRO A O 1
ATOM 950 N N . ASP A 1 129 ? -15.445 5.953 4.035 1.00 96.44 129 ASP A N 1
ATOM 951 C CA . ASP A 1 129 ? -14.740 6.621 5.135 1.00 96.44 129 ASP A CA 1
ATOM 952 C C . ASP A 1 129 ? -14.068 5.593 6.053 1.00 96.44 129 ASP A C 1
ATOM 954 O O . ASP A 1 129 ? -12.900 5.744 6.422 1.00 96.44 129 ASP A O 1
ATOM 958 N N . ILE A 1 130 ? -14.774 4.499 6.367 1.00 97.75 130 ILE A N 1
ATOM 959 C CA . ILE A 1 130 ? -14.219 3.371 7.130 1.00 97.75 130 ILE A CA 1
ATOM 960 C C . ILE A 1 130 ? -13.037 2.754 6.379 1.00 97.75 130 ILE A C 1
ATOM 962 O O . ILE A 1 130 ? -11.977 2.546 6.976 1.00 97.75 130 ILE A O 1
ATOM 966 N N . MET A 1 131 ? -13.189 2.499 5.075 1.00 97.88 131 MET A N 1
ATOM 967 C CA . MET A 1 131 ? -12.124 1.919 4.250 1.00 97.88 131 MET A CA 1
ATOM 968 C C . MET A 1 131 ? -10.878 2.813 4.230 1.00 97.88 131 MET A C 1
ATOM 970 O O . MET A 1 131 ? -9.761 2.331 4.436 1.00 97.88 131 MET A O 1
ATOM 974 N N . LEU A 1 132 ? -11.065 4.121 4.023 1.00 98.00 132 LEU A N 1
ATOM 975 C CA . LEU A 1 132 ? -9.984 5.104 3.956 1.00 98.00 132 LEU A CA 1
ATOM 976 C C . LEU A 1 132 ? -9.248 5.233 5.291 1.00 98.00 132 LEU A C 1
ATOM 978 O O . LEU A 1 132 ? -8.014 5.205 5.326 1.00 98.00 132 LEU A O 1
ATOM 982 N N . LEU A 1 133 ? -9.982 5.333 6.400 1.00 98.25 133 LEU A N 1
ATOM 983 C CA . LEU A 1 133 ? -9.379 5.413 7.728 1.00 98.25 133 LEU A CA 1
ATOM 984 C C . LEU A 1 133 ? -8.667 4.107 8.110 1.00 98.25 133 LEU A C 1
ATOM 986 O O . LEU A 1 133 ? -7.574 4.154 8.674 1.00 98.25 133 LEU A O 1
ATOM 990 N N . ALA A 1 134 ? -9.219 2.943 7.757 1.00 98.31 134 ALA A N 1
ATOM 991 C CA . ALA A 1 134 ? -8.557 1.656 7.974 1.00 98.31 134 ALA A CA 1
ATOM 992 C C . ALA A 1 134 ? -7.256 1.538 7.160 1.00 98.31 134 ALA A C 1
ATOM 994 O O . ALA A 1 134 ? -6.219 1.152 7.709 1.00 98.31 134 ALA A O 1
ATOM 995 N N . ALA A 1 135 ? -7.276 1.942 5.883 1.00 98.44 135 ALA A N 1
ATOM 996 C CA . ALA A 1 135 ? -6.086 2.015 5.034 1.00 98.44 135 ALA A CA 1
ATOM 997 C C . ALA A 1 135 ? -5.014 2.932 5.640 1.00 98.44 135 ALA A C 1
ATOM 999 O O . ALA A 1 135 ? -3.831 2.577 5.703 1.00 98.44 135 ALA A O 1
ATOM 1000 N N . ARG A 1 136 ? -5.426 4.104 6.136 1.00 98.12 136 ARG A N 1
ATOM 1001 C CA . ARG A 1 136 ? -4.532 5.072 6.777 1.00 98.12 136 ARG A CA 1
ATOM 1002 C C . ARG A 1 136 ? -3.947 4.542 8.083 1.00 98.12 136 ARG A C 1
ATOM 1004 O O . ARG A 1 136 ? -2.745 4.677 8.297 1.00 98.12 136 ARG A O 1
ATOM 1011 N N . ALA A 1 137 ? -4.756 3.896 8.923 1.00 98.06 137 ALA A N 1
ATOM 1012 C CA . ALA A 1 137 ? -4.295 3.260 10.155 1.00 98.06 137 ALA A CA 1
ATOM 1013 C C . ALA A 1 137 ? -3.246 2.173 9.875 1.00 98.06 137 ALA A C 1
ATOM 1015 O O . ALA A 1 137 ? -2.200 2.164 10.520 1.00 98.06 137 ALA A O 1
ATOM 1016 N N . LEU A 1 138 ? -3.484 1.305 8.882 1.00 98.06 138 LEU A N 1
ATOM 1017 C CA . LEU A 1 138 ? -2.506 0.298 8.449 1.00 98.06 138 LEU A CA 1
ATOM 1018 C C . LEU A 1 138 ? -1.218 0.944 7.924 1.00 98.06 138 LEU A C 1
ATOM 1020 O O . LEU A 1 138 ? -0.133 0.480 8.259 1.00 98.06 138 LEU A O 1
ATOM 1024 N N . THR A 1 139 ? -1.334 2.029 7.152 1.00 97.75 139 THR A N 1
ATOM 1025 C CA . THR A 1 139 ? -0.177 2.765 6.615 1.00 97.75 139 THR A CA 1
ATOM 1026 C C . THR A 1 139 ? 0.673 3.367 7.730 1.00 97.75 139 THR A C 1
ATOM 1028 O O . THR A 1 139 ? 1.882 3.168 7.744 1.00 97.75 139 THR A O 1
ATOM 1031 N N . HIS A 1 140 ? 0.057 4.074 8.684 1.00 96.25 140 HIS A N 1
ATOM 1032 C CA . HIS A 1 140 ? 0.783 4.639 9.825 1.00 96.25 140 HIS A CA 1
ATOM 1033 C C . HIS A 1 140 ? 1.398 3.537 10.699 1.00 96.25 140 HIS A C 1
ATOM 1035 O O . HIS A 1 140 ? 2.502 3.706 11.205 1.00 96.25 140 HIS A O 1
ATOM 1041 N N . LEU A 1 141 ? 0.712 2.399 10.856 1.00 96.00 141 LEU A N 1
ATOM 1042 C CA . LEU A 1 141 ? 1.211 1.284 11.656 1.00 96.00 141 LEU A CA 1
ATOM 1043 C C . LEU A 1 141 ? 2.509 0.710 11.082 1.00 96.00 141 LEU A C 1
ATOM 1045 O O . LEU A 1 141 ? 3.461 0.537 11.834 1.00 96.00 141 LEU A O 1
ATOM 1049 N N . VAL A 1 142 ? 2.570 0.450 9.772 1.00 96.00 142 VAL A N 1
ATOM 1050 C CA . VAL A 1 142 ? 3.805 -0.055 9.143 1.00 96.00 142 VAL A CA 1
ATOM 1051 C C . VAL A 1 142 ? 4.906 1.001 9.055 1.00 96.00 142 VAL A C 1
ATOM 1053 O O . VAL A 1 142 ? 6.071 0.638 8.957 1.00 96.00 142 VAL A O 1
ATOM 1056 N N . ASP A 1 143 ? 4.550 2.288 9.092 1.00 94.56 143 ASP A N 1
ATOM 1057 C CA . ASP A 1 143 ? 5.517 3.390 9.084 1.00 94.56 143 ASP A CA 1
ATOM 1058 C C . ASP A 1 143 ? 6.199 3.560 10.448 1.00 94.56 143 ASP A C 1
ATOM 1060 O O . ASP A 1 143 ? 7.419 3.645 10.537 1.00 94.56 143 ASP A O 1
ATOM 1064 N N . VAL A 1 144 ? 5.408 3.563 11.525 1.00 94.19 144 VAL A N 1
ATOM 1065 C CA . VAL A 1 144 ? 5.914 3.743 12.895 1.00 94.19 144 VAL A CA 1
ATOM 1066 C C . VAL A 1 144 ? 6.467 2.443 13.478 1.00 94.19 144 VAL A C 1
ATOM 1068 O O . VAL A 1 144 ? 7.396 2.477 14.279 1.00 94.19 144 VAL A O 1
ATOM 1071 N N . LEU A 1 145 ? 5.907 1.295 13.088 1.00 92.75 145 LEU A N 1
ATOM 1072 C CA . LEU A 1 145 ? 6.341 -0.034 13.516 1.00 92.75 145 LEU A CA 1
ATOM 1073 C C . LEU A 1 145 ? 6.636 -0.918 12.293 1.00 92.75 145 LEU A C 1
ATOM 1075 O O . LEU A 1 145 ? 5.795 -1.751 11.932 1.00 92.75 145 LEU A O 1
ATOM 1079 N N . PRO A 1 146 ? 7.827 -0.830 11.676 1.00 92.12 146 PRO A N 1
ATOM 1080 C CA . PRO A 1 146 ? 8.189 -1.675 10.532 1.00 92.12 146 PRO A CA 1
ATOM 1081 C C . PRO A 1 146 ? 8.065 -3.180 10.823 1.00 92.12 146 PRO A C 1
ATOM 1083 O O . PRO A 1 146 ? 7.638 -3.956 9.969 1.00 92.12 146 PRO A O 1
ATOM 1086 N N . SER A 1 147 ? 8.313 -3.599 12.072 1.00 92.12 147 SER A N 1
ATOM 1087 C CA . SER A 1 147 ? 8.131 -4.985 12.537 1.00 92.12 147 SER A CA 1
ATOM 1088 C C . SER A 1 147 ? 6.689 -5.502 12.417 1.00 92.12 147 SER A C 1
ATOM 1090 O O . SER A 1 147 ? 6.468 -6.711 12.341 1.00 92.12 147 SER A O 1
ATOM 1092 N N . SER A 1 148 ? 5.693 -4.610 12.352 1.00 94.38 148 SER A N 1
ATOM 1093 C CA . SER A 1 148 ? 4.288 -4.969 12.129 1.00 94.38 148 SER A CA 1
ATOM 1094 C C . SER A 1 148 ? 3.998 -5.404 10.689 1.00 94.38 148 SER A C 1
ATOM 1096 O O . SER A 1 148 ? 2.995 -6.084 10.447 1.00 94.38 148 SER A O 1
ATOM 1098 N N . CYS A 1 149 ? 4.872 -5.055 9.738 1.00 95.88 149 CYS A N 1
ATOM 1099 C CA . CYS A 1 149 ? 4.644 -5.249 8.310 1.00 95.88 149 CYS A CA 1
ATOM 1100 C C . CYS A 1 149 ? 4.419 -6.728 7.966 1.00 95.88 149 CYS A C 1
ATOM 1102 O O . CYS A 1 149 ? 3.469 -7.054 7.257 1.00 95.88 149 CYS A O 1
ATOM 1104 N N . VAL A 1 150 ? 5.177 -7.645 8.580 1.00 96.38 150 VAL A N 1
ATOM 1105 C CA . VAL A 1 150 ? 4.992 -9.098 8.400 1.00 96.38 150 VAL A CA 1
ATOM 1106 C C . VAL A 1 150 ? 3.572 -9.558 8.747 1.00 96.38 150 VAL A C 1
ATOM 1108 O O . VAL A 1 150 ? 3.000 -10.400 8.056 1.00 96.38 150 VAL A O 1
ATOM 1111 N N . VAL A 1 151 ? 2.966 -8.970 9.781 1.00 97.44 151 VAL A N 1
ATOM 1112 C CA . VAL A 1 151 ? 1.605 -9.297 10.226 1.00 97.44 151 VAL A CA 1
ATOM 1113 C C . VAL A 1 151 ? 0.577 -8.716 9.255 1.00 97.44 151 VAL A C 1
ATOM 1115 O O . VAL A 1 151 ? -0.385 -9.392 8.896 1.00 97.44 151 VAL A O 1
ATOM 1118 N N . VAL A 1 152 ? 0.801 -7.488 8.781 1.00 97.44 152 VAL A N 1
ATOM 1119 C CA . VAL A 1 152 ? -0.025 -6.832 7.752 1.00 97.44 152 VAL A CA 1
ATOM 1120 C C . VAL A 1 152 ? -0.046 -7.645 6.455 1.00 97.44 152 VAL A C 1
ATOM 1122 O O . VAL A 1 152 ? -1.116 -7.870 5.885 1.00 97.44 152 VAL A O 1
ATOM 1125 N N . VAL A 1 153 ? 1.111 -8.158 6.027 1.00 97.44 153 VAL A N 1
ATOM 1126 C CA . VAL A 1 153 ? 1.217 -9.063 4.875 1.00 97.44 153 VAL A CA 1
ATOM 1127 C C . VAL A 1 153 ? 0.500 -10.386 5.142 1.00 97.44 153 VAL A C 1
ATOM 1129 O O . VAL A 1 153 ? -0.294 -10.819 4.309 1.00 97.44 153 VAL A O 1
ATOM 1132 N N . HIS A 1 154 ? 0.725 -11.003 6.306 1.00 97.38 154 HIS A N 1
ATOM 1133 C CA . HIS A 1 154 ? 0.114 -12.282 6.681 1.00 97.38 154 HIS A CA 1
ATOM 1134 C C . HIS A 1 154 ? -1.421 -12.250 6.629 1.00 97.38 154 HIS A C 1
ATOM 1136 O O . HIS A 1 154 ? -2.041 -13.204 6.168 1.00 97.38 154 HIS A O 1
ATOM 1142 N N . TYR A 1 155 ? -2.043 -11.151 7.064 1.00 97.75 155 TYR A N 1
ATOM 1143 C CA . TYR A 1 155 ? -3.501 -10.997 7.026 1.00 97.75 155 TYR A CA 1
ATOM 1144 C C . TYR A 1 155 ? -4.053 -10.519 5.671 1.00 97.75 155 TYR A C 1
ATOM 1146 O O . TYR A 1 155 ? -5.240 -10.227 5.575 1.00 97.75 155 TYR A O 1
ATOM 1154 N N . GLY A 1 156 ? -3.233 -10.465 4.616 1.00 96.56 156 GLY A N 1
ATOM 1155 C CA . GLY A 1 156 ? -3.708 -10.236 3.246 1.00 96.56 156 GLY A CA 1
ATOM 1156 C C . GLY A 1 156 ? -3.990 -8.775 2.887 1.00 96.56 156 GLY A C 1
ATOM 1157 O O . GLY A 1 156 ? -4.695 -8.510 1.912 1.00 96.56 156 GLY A O 1
ATOM 1158 N N . ALA A 1 157 ? -3.433 -7.809 3.627 1.00 97.88 157 ALA A N 1
ATOM 1159 C CA . ALA A 1 157 ? -3.664 -6.388 3.355 1.00 97.88 157 ALA A CA 1
ATOM 1160 C C . ALA A 1 157 ? -3.183 -5.956 1.956 1.00 97.88 157 ALA A C 1
ATOM 1162 O O . ALA A 1 157 ? -3.823 -5.118 1.324 1.00 97.88 157 ALA A O 1
ATOM 1163 N N . ILE A 1 158 ? -2.093 -6.550 1.443 1.00 98.25 158 ILE A N 1
ATOM 1164 C CA . ILE A 1 158 ? -1.547 -6.221 0.114 1.00 98.25 158 ILE A CA 1
ATOM 1165 C C . ILE A 1 158 ? -2.611 -6.424 -0.968 1.00 98.25 158 ILE A C 1
ATOM 1167 O O . ILE A 1 158 ? -2.865 -5.509 -1.744 1.00 98.25 158 ILE A O 1
ATOM 1171 N N . SER A 1 159 ? -3.270 -7.585 -0.993 1.00 97.81 159 SER A N 1
ATOM 1172 C CA . SER A 1 159 ? -4.297 -7.892 -1.996 1.00 97.81 159 SER A CA 1
ATOM 1173 C C . SER A 1 159 ? -5.473 -6.916 -1.934 1.00 97.81 159 SER A C 1
ATOM 1175 O O . SER A 1 159 ? -6.024 -6.551 -2.970 1.00 97.81 159 SER A O 1
ATOM 1177 N N . CYS A 1 160 ? -5.818 -6.438 -0.735 1.00 97.56 160 CYS A N 1
ATOM 1178 C CA . CYS A 1 160 ? -6.866 -5.438 -0.547 1.00 97.56 160 CYS A CA 1
ATOM 1179 C C . CYS A 1 160 ? -6.471 -4.095 -1.186 1.00 97.56 160 CYS A C 1
ATOM 1181 O O . CYS A 1 160 ? -7.249 -3.523 -1.947 1.00 97.56 160 CYS A O 1
ATOM 1183 N N . PHE A 1 161 ? -5.243 -3.619 -0.946 1.00 98.06 161 PHE A N 1
ATOM 1184 C CA . PHE A 1 161 ? -4.733 -2.392 -1.570 1.00 98.06 161 PHE A CA 1
ATOM 1185 C C . PHE A 1 161 ? -4.599 -2.520 -3.090 1.00 98.06 161 PHE A C 1
ATOM 1187 O O . PHE A 1 161 ? -4.962 -1.598 -3.818 1.00 98.06 161 PHE A O 1
ATOM 1194 N N . VAL A 1 162 ? -4.132 -3.672 -3.579 1.00 97.75 162 VAL A N 1
ATOM 1195 C CA . VAL A 1 162 ? -4.043 -3.964 -5.017 1.00 97.75 162 VAL A CA 1
ATOM 1196 C C . VAL A 1 162 ? -5.419 -3.893 -5.676 1.00 97.75 162 VAL A C 1
ATOM 1198 O O . VAL A 1 162 ? -5.563 -3.238 -6.707 1.00 97.75 162 VAL A O 1
ATOM 1201 N N . ALA A 1 163 ? -6.450 -4.477 -5.059 1.00 96.25 163 ALA A N 1
ATOM 1202 C CA . ALA A 1 163 ? -7.814 -4.409 -5.582 1.00 96.25 163 ALA A CA 1
ATOM 1203 C C . ALA A 1 163 ? -8.305 -2.958 -5.745 1.00 96.25 163 ALA A C 1
ATOM 1205 O O . ALA A 1 163 ? -8.905 -2.630 -6.769 1.00 96.25 163 ALA A O 1
ATOM 1206 N N . ARG A 1 164 ? -7.984 -2.074 -4.786 1.00 95.44 164 ARG A N 1
ATOM 1207 C CA . ARG A 1 164 ? -8.349 -0.645 -4.842 1.00 95.44 164 ARG A CA 1
ATOM 1208 C C . ARG A 1 164 ? -7.595 0.151 -5.914 1.00 95.44 164 ARG A C 1
ATOM 1210 O O . ARG A 1 164 ? -8.076 1.203 -6.322 1.00 95.44 164 ARG A O 1
ATOM 1217 N N . LEU A 1 165 ? -6.444 -0.338 -6.383 1.00 95.69 165 LEU A N 1
ATOM 1218 C CA . LEU A 1 165 ? -5.703 0.262 -7.500 1.00 95.69 165 LEU A CA 1
ATOM 1219 C C . LEU A 1 165 ? -6.138 -0.276 -8.865 1.00 95.69 165 LEU A C 1
ATOM 1221 O O . LEU A 1 165 ? -6.075 0.452 -9.850 1.00 95.69 165 LEU A O 1
ATOM 1225 N N . LEU A 1 166 ? -6.589 -1.531 -8.934 1.00 94.31 166 LEU A N 1
ATOM 1226 C CA . LEU A 1 166 ? -7.094 -2.129 -10.174 1.00 94.31 166 LEU A CA 1
ATOM 1227 C C . LEU A 1 166 ? -8.523 -1.671 -10.496 1.00 94.31 166 LEU A C 1
ATOM 1229 O O . LEU A 1 166 ? -8.867 -1.499 -11.666 1.00 94.31 166 LEU A O 1
ATOM 1233 N N . THR A 1 167 ? -9.332 -1.426 -9.461 1.00 93.06 167 THR A N 1
ATOM 1234 C CA . THR A 1 167 ? -10.705 -0.913 -9.575 1.00 93.06 167 THR A CA 1
ATOM 1235 C C . THR A 1 167 ? -10.834 0.373 -8.761 1.00 93.06 167 THR A C 1
ATOM 1237 O O . THR A 1 167 ? -11.181 0.353 -7.580 1.00 93.06 167 THR A O 1
ATOM 1240 N N . ILE A 1 168 ? -10.507 1.506 -9.388 1.00 91.56 168 ILE A N 1
ATOM 1241 C CA . ILE A 1 168 ? -10.545 2.817 -8.728 1.00 91.56 168 ILE A CA 1
ATOM 1242 C C . ILE A 1 168 ? -11.993 3.316 -8.665 1.00 91.56 168 ILE A C 1
ATOM 1244 O O . ILE A 1 168 ? -12.515 3.887 -9.621 1.00 91.56 168 ILE A O 1
ATOM 1248 N N . GLU A 1 169 ? -12.626 3.120 -7.512 1.00 92.56 169 GLU A N 1
ATOM 1249 C CA . GLU A 1 169 ? -13.945 3.687 -7.188 1.00 92.56 169 GLU A CA 1
ATOM 1250 C C . GLU A 1 169 ? -13.821 5.028 -6.454 1.00 92.56 169 GLU A C 1
ATOM 1252 O O . GLU A 1 169 ? -14.561 5.971 -6.730 1.00 92.56 169 GLU A O 1
ATOM 1257 N N . TYR A 1 170 ? -12.835 5.127 -5.556 1.00 93.44 170 TYR A N 1
ATOM 1258 C CA . TYR A 1 170 ? -12.579 6.292 -4.711 1.00 93.44 170 TYR A CA 1
ATOM 1259 C C . TYR A 1 170 ? -11.116 6.725 -4.854 1.00 93.44 170 TYR A C 1
ATOM 1261 O O . TYR A 1 170 ? -10.205 5.966 -4.518 1.00 93.44 170 TYR A O 1
ATOM 1269 N N . MET A 1 171 ? -10.882 7.947 -5.346 1.00 93.69 171 MET A N 1
ATOM 1270 C CA . MET A 1 171 ? -9.527 8.449 -5.629 1.00 93.69 171 MET A CA 1
ATOM 1271 C C . MET A 1 171 ? -8.668 8.556 -4.365 1.00 93.69 171 MET A C 1
ATOM 1273 O O . MET A 1 171 ? -7.534 8.081 -4.366 1.00 93.69 171 MET A O 1
ATOM 1277 N N . ASP A 1 172 ? -9.227 9.088 -3.275 1.00 95.62 172 ASP A N 1
ATOM 1278 C CA . ASP A 1 172 ? -8.507 9.242 -2.004 1.00 95.62 172 ASP A CA 1
ATOM 1279 C C . ASP A 1 172 ? -8.073 7.884 -1.433 1.00 95.62 172 ASP A C 1
ATOM 1281 O O . ASP A 1 172 ? -6.962 7.731 -0.924 1.00 95.62 172 ASP A O 1
ATOM 1285 N N . LEU A 1 173 ? -8.924 6.861 -1.574 1.00 96.31 173 LEU A N 1
ATOM 1286 C CA . LEU A 1 173 ? -8.606 5.502 -1.146 1.00 96.31 173 LEU A CA 1
ATOM 1287 C C . LEU A 1 173 ? -7.526 4.866 -2.024 1.00 96.31 173 LEU A C 1
ATOM 1289 O O . LEU A 1 173 ? -6.656 4.175 -1.495 1.00 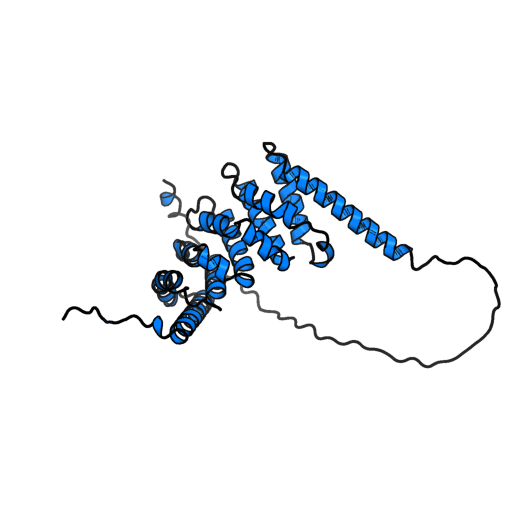96.31 173 LEU A O 1
ATOM 1293 N N . ALA A 1 174 ? -7.556 5.090 -3.339 1.00 96.38 174 ALA A N 1
ATOM 1294 C CA . ALA A 1 174 ? -6.517 4.608 -4.246 1.00 96.38 174 ALA A CA 1
ATOM 1295 C C . ALA A 1 174 ? -5.159 5.256 -3.926 1.00 96.38 174 ALA A C 1
ATOM 1297 O O . ALA A 1 174 ? -4.160 4.549 -3.782 1.00 96.38 174 ALA A O 1
ATOM 1298 N N . GLU A 1 175 ? -5.122 6.575 -3.715 1.00 95.94 175 GLU A N 1
ATOM 1299 C CA . GLU A 1 175 ? -3.899 7.273 -3.305 1.00 95.94 175 GLU A CA 1
ATOM 1300 C C . GLU A 1 175 ? -3.384 6.748 -1.958 1.00 95.94 175 GLU A C 1
ATOM 1302 O O . GLU A 1 175 ? -2.207 6.401 -1.839 1.00 95.94 175 GLU A O 1
ATOM 1307 N N . GLN A 1 176 ? -4.261 6.598 -0.960 1.00 97.62 176 GLN A N 1
ATOM 1308 C CA . GLN A 1 176 ? -3.880 6.054 0.345 1.00 97.62 176 GLN A CA 1
ATOM 1309 C C . GLN A 1 176 ? -3.398 4.596 0.257 1.00 97.62 176 GLN A C 1
ATOM 1311 O O . GLN A 1 176 ? -2.437 4.224 0.933 1.00 97.62 176 GLN A O 1
ATOM 1316 N N . SER A 1 177 ? -4.020 3.777 -0.596 1.00 98.00 177 SER A N 1
ATOM 1317 C CA . SER A 1 177 ? -3.605 2.390 -0.857 1.00 98.00 177 SER A CA 1
ATOM 1318 C C . SER A 1 177 ? -2.215 2.336 -1.484 1.00 98.00 177 SER A C 1
ATOM 1320 O O . SER A 1 177 ? -1.393 1.495 -1.114 1.00 98.00 177 SER A O 1
ATOM 1322 N N . LEU A 1 178 ? -1.913 3.273 -2.385 1.00 97.88 178 LEU A N 1
ATOM 1323 C CA . LEU A 1 178 ? -0.587 3.396 -2.969 1.00 97.88 178 LEU A CA 1
ATOM 1324 C C . LEU A 1 178 ? 0.465 3.811 -1.926 1.00 97.88 178 LEU A C 1
ATOM 1326 O O . LEU A 1 178 ? 1.561 3.251 -1.918 1.00 97.88 178 LEU A O 1
ATOM 1330 N N . GLN A 1 179 ? 0.140 4.733 -1.011 1.00 97.56 179 GLN A N 1
ATOM 1331 C CA . GLN A 1 179 ? 1.039 5.082 0.101 1.00 97.56 179 GLN A CA 1
ATOM 1332 C C . GLN A 1 179 ? 1.321 3.873 1.005 1.00 97.56 179 GLN A C 1
ATOM 1334 O O . GLN A 1 179 ? 2.471 3.647 1.387 1.00 97.56 179 GLN A O 1
ATOM 1339 N N . ALA A 1 180 ? 0.297 3.065 1.300 1.00 98.06 180 ALA A N 1
ATOM 1340 C CA . ALA A 1 180 ? 0.448 1.834 2.072 1.00 98.06 180 ALA A CA 1
ATOM 1341 C C . ALA A 1 180 ? 1.391 0.844 1.371 1.00 98.06 180 ALA A C 1
ATOM 1343 O O . ALA A 1 180 ? 2.356 0.365 1.969 1.00 98.06 180 ALA A O 1
ATOM 1344 N N . LEU A 1 181 ? 1.159 0.586 0.077 1.00 98.25 181 LEU A N 1
ATOM 1345 C CA . LEU A 1 181 ? 2.001 -0.302 -0.728 1.00 98.25 181 LEU A CA 1
ATOM 1346 C C . LEU A 1 181 ? 3.440 0.199 -0.828 1.00 98.25 181 LEU A C 1
ATOM 1348 O O . LEU A 1 181 ? 4.358 -0.618 -0.768 1.00 98.25 181 LEU A O 1
ATOM 1352 N N . LYS A 1 182 ? 3.661 1.518 -0.910 1.00 97.62 182 LYS A N 1
ATOM 1353 C CA . LYS A 1 182 ? 5.009 2.093 -0.871 1.00 97.62 182 LYS A CA 1
ATOM 1354 C C . LYS A 1 182 ? 5.741 1.673 0.399 1.00 97.62 182 LYS A C 1
ATOM 1356 O O . LYS A 1 182 ? 6.846 1.149 0.289 1.00 97.62 182 LYS A O 1
ATOM 1361 N N . LYS A 1 183 ? 5.130 1.855 1.574 1.00 97.12 183 LYS A N 1
ATOM 1362 C CA . LYS A 1 183 ? 5.732 1.478 2.866 1.00 97.12 183 LYS A CA 1
ATOM 1363 C C . LYS A 1 183 ? 5.965 -0.030 2.962 1.00 97.12 183 LYS A C 1
ATOM 1365 O O . LYS A 1 183 ? 7.073 -0.463 3.255 1.00 97.12 183 LYS A O 1
ATOM 1370 N N . ILE A 1 184 ? 4.967 -0.840 2.606 1.00 97.81 184 ILE A N 1
ATOM 1371 C CA . ILE A 1 184 ? 5.086 -2.306 2.650 1.00 97.81 184 ILE A CA 1
ATOM 1372 C C . ILE A 1 184 ? 6.181 -2.805 1.696 1.00 97.81 184 ILE A C 1
ATOM 1374 O O . ILE A 1 184 ? 6.950 -3.692 2.056 1.00 97.81 184 ILE A O 1
ATOM 1378 N N . SER A 1 185 ? 6.297 -2.220 0.499 1.00 97.25 185 SER A N 1
ATOM 1379 C CA . SER A 1 185 ? 7.299 -2.618 -0.502 1.00 97.25 185 SER A CA 1
ATOM 1380 C C . SER A 1 185 ? 8.747 -2.372 -0.070 1.00 97.25 185 SER A C 1
ATOM 1382 O O . SER A 1 185 ? 9.643 -2.996 -0.631 1.00 97.25 185 SER A O 1
ATOM 1384 N N . GLN A 1 186 ? 8.989 -1.488 0.907 1.00 95.81 186 GLN A N 1
ATOM 1385 C CA . GLN A 1 186 ? 10.329 -1.255 1.458 1.00 95.81 186 GLN A CA 1
ATOM 1386 C C . GLN A 1 186 ? 10.806 -2.457 2.282 1.00 95.81 186 GLN A C 1
ATOM 1388 O O . GLN A 1 186 ? 11.962 -2.855 2.160 1.00 95.81 186 GLN A O 1
ATOM 1393 N N . GLU A 1 187 ? 9.896 -3.067 3.045 1.00 95.12 187 GLU A N 1
ATOM 1394 C CA . GLU A 1 187 ? 10.183 -4.202 3.932 1.00 95.12 187 GLU A CA 1
ATOM 1395 C C . GLU A 1 187 ? 9.969 -5.560 3.242 1.00 95.12 187 GLU A C 1
ATOM 1397 O O . GLU A 1 187 ? 10.776 -6.480 3.373 1.00 95.12 187 GLU A O 1
ATOM 1402 N N . HIS A 1 188 ? 8.891 -5.696 2.461 1.00 95.69 188 HIS A N 1
ATOM 1403 C CA . HIS A 1 188 ? 8.464 -6.954 1.839 1.00 95.69 188 HIS A CA 1
ATOM 1404 C C . HIS A 1 188 ? 8.212 -6.820 0.320 1.00 95.69 188 HIS A C 1
ATOM 1406 O O . HIS A 1 188 ? 7.104 -7.099 -0.156 1.00 95.69 188 HIS A O 1
ATOM 1412 N N . PRO A 1 189 ? 9.233 -6.463 -0.488 1.00 95.31 189 PRO A N 1
ATOM 1413 C CA . PRO A 1 189 ? 9.081 -6.241 -1.932 1.00 95.31 189 PRO A CA 1
ATOM 1414 C C . PRO A 1 189 ? 8.561 -7.476 -2.683 1.00 95.31 189 PRO A C 1
ATOM 1416 O O . PRO A 1 189 ? 7.671 -7.362 -3.525 1.00 95.31 189 PRO A O 1
ATOM 1419 N N . THR A 1 190 ? 9.047 -8.674 -2.342 1.00 94.12 190 THR A N 1
ATOM 1420 C CA . THR A 1 190 ? 8.627 -9.930 -2.987 1.00 94.12 190 THR A CA 1
ATOM 1421 C C . THR A 1 190 ? 7.161 -10.274 -2.716 1.00 94.12 190 THR A C 1
ATOM 1423 O O . THR A 1 190 ? 6.492 -10.823 -3.589 1.00 94.12 190 THR A O 1
ATOM 1426 N N . ALA A 1 191 ? 6.639 -9.946 -1.529 1.00 95.81 191 ALA A N 1
ATOM 1427 C CA . ALA A 1 191 ? 5.231 -10.179 -1.210 1.00 95.81 191 ALA A CA 1
ATOM 1428 C C . ALA A 1 191 ? 4.320 -9.267 -2.044 1.00 95.81 191 ALA A C 1
ATOM 1430 O O . ALA A 1 191 ? 3.321 -9.732 -2.590 1.00 95.81 191 ALA A O 1
ATOM 1431 N N . CYS A 1 192 ? 4.706 -7.997 -2.210 1.00 97.00 192 CYS A N 1
ATOM 1432 C CA . CYS A 1 192 ? 4.013 -7.065 -3.097 1.00 97.00 192 CYS A CA 1
ATOM 1433 C C . CYS A 1 192 ? 4.024 -7.539 -4.555 1.00 97.00 192 CYS A C 1
ATOM 1435 O O . CYS A 1 192 ? 2.979 -7.539 -5.206 1.00 97.00 192 CYS A O 1
ATOM 1437 N N . LEU A 1 193 ? 5.183 -7.985 -5.052 1.00 95.00 193 LEU A N 1
ATOM 1438 C CA . LEU A 1 193 ? 5.320 -8.499 -6.415 1.00 95.00 193 LEU A CA 1
ATOM 1439 C C . LEU A 1 193 ? 4.368 -9.676 -6.670 1.00 95.00 193 LEU A C 1
ATOM 1441 O O . LEU A 1 193 ? 3.588 -9.644 -7.618 1.00 95.00 193 LEU A O 1
ATOM 1445 N N . ARG A 1 194 ? 4.374 -10.674 -5.776 1.00 93.94 194 ARG A N 1
ATOM 1446 C CA . ARG A 1 194 ? 3.530 -11.877 -5.886 1.00 93.94 194 ARG A CA 1
ATOM 1447 C C . ARG A 1 194 ? 2.033 -11.592 -5.794 1.00 93.94 194 ARG A C 1
ATOM 1449 O O . ARG A 1 194 ? 1.241 -12.363 -6.320 1.00 93.94 194 ARG A O 1
ATOM 1456 N N . ALA A 1 195 ? 1.644 -10.496 -5.149 1.00 95.31 195 ALA A N 1
ATOM 1457 C CA . ALA A 1 195 ? 0.256 -10.048 -5.098 1.00 95.31 195 ALA A CA 1
ATOM 1458 C C . ALA A 1 195 ? -0.179 -9.257 -6.349 1.00 95.31 195 ALA A C 1
ATOM 1460 O O . ALA A 1 195 ? -1.297 -8.749 -6.380 1.00 95.31 195 ALA A O 1
ATOM 1461 N N . GLY A 1 196 ? 0.690 -9.103 -7.356 1.00 94.69 196 GLY A N 1
ATOM 1462 C CA . GLY A 1 196 ? 0.396 -8.339 -8.573 1.00 94.69 196 GLY A CA 1
ATOM 1463 C C . GLY A 1 196 ? 0.469 -6.820 -8.390 1.00 94.69 196 GLY A C 1
ATOM 1464 O O . GLY A 1 196 ? -0.018 -6.070 -9.237 1.00 94.69 196 GLY A O 1
ATOM 1465 N N . ALA A 1 197 ? 1.084 -6.334 -7.304 1.00 96.69 197 ALA A N 1
ATOM 1466 C CA . ALA A 1 197 ? 1.115 -4.903 -7.007 1.00 96.69 197 ALA A CA 1
ATOM 1467 C C . ALA A 1 197 ? 1.888 -4.087 -8.053 1.00 96.69 197 ALA A C 1
ATOM 1469 O O . ALA A 1 197 ? 1.539 -2.934 -8.289 1.00 96.69 197 ALA A O 1
ATOM 1470 N N . LEU A 1 198 ? 2.895 -4.678 -8.705 1.00 95.06 198 LEU A N 1
ATOM 1471 C CA . LEU A 1 198 ? 3.716 -3.991 -9.704 1.00 95.06 198 LEU A CA 1
ATOM 1472 C C . LEU A 1 198 ? 2.885 -3.524 -10.908 1.00 95.06 198 LEU A C 1
ATOM 1474 O O . LEU A 1 198 ? 2.970 -2.363 -11.296 1.00 95.06 198 LEU A O 1
ATOM 1478 N N . MET A 1 199 ? 2.028 -4.391 -11.451 1.00 93.12 199 MET A N 1
ATOM 1479 C CA . MET A 1 199 ? 1.123 -4.008 -12.537 1.00 93.12 199 MET A CA 1
ATOM 1480 C C . MET A 1 199 ? 0.038 -3.039 -12.046 1.00 93.12 199 MET A C 1
ATOM 1482 O O . MET A 1 199 ? -0.290 -2.061 -12.722 1.00 93.12 199 MET A O 1
ATOM 1486 N N . ALA A 1 200 ? -0.485 -3.256 -10.836 1.00 95.50 200 ALA A N 1
ATOM 1487 C CA . ALA A 1 200 ? -1.539 -2.419 -10.271 1.00 95.50 200 ALA A CA 1
ATOM 1488 C C . ALA A 1 200 ? -1.121 -0.949 -10.105 1.00 95.50 200 ALA A C 1
ATOM 1490 O O . ALA A 1 200 ? -1.887 -0.055 -10.460 1.00 95.50 200 ALA A O 1
ATOM 1491 N N . VAL A 1 201 ? 0.105 -0.678 -9.634 1.00 95.69 201 VAL A N 1
ATOM 1492 C CA . VAL A 1 201 ? 0.593 0.707 -9.470 1.00 95.69 201 VAL A CA 1
ATOM 1493 C C . VAL A 1 201 ? 0.876 1.415 -10.801 1.00 95.69 201 VAL A C 1
ATOM 1495 O O . VAL A 1 201 ? 0.923 2.643 -10.829 1.00 95.69 201 VAL A O 1
ATOM 1498 N N . LEU A 1 202 ? 1.043 0.669 -11.899 1.00 93.12 202 LEU A N 1
ATOM 1499 C CA . LEU A 1 202 ? 1.321 1.216 -13.234 1.00 93.12 202 LEU A CA 1
ATOM 1500 C C . LEU A 1 202 ? 0.066 1.361 -14.110 1.00 93.12 202 LEU A C 1
ATOM 1502 O O . LEU A 1 202 ? 0.064 2.166 -15.036 1.00 93.12 202 LEU A O 1
ATOM 1506 N N . SER A 1 203 ? -1.009 0.625 -13.812 1.00 90.75 203 SER A N 1
ATOM 1507 C CA . SER A 1 203 ? -2.188 0.497 -14.688 1.00 90.75 203 SER A CA 1
ATOM 1508 C C . SER A 1 203 ? -2.884 1.826 -15.019 1.00 90.75 203 SER A C 1
ATOM 1510 O O . SER A 1 203 ? -3.342 2.013 -16.142 1.00 90.75 203 SER A O 1
ATOM 1512 N N . TYR A 1 204 ? -2.941 2.762 -14.066 1.00 87.88 204 TYR A N 1
ATOM 1513 C CA . TYR A 1 204 ? -3.588 4.075 -14.230 1.00 87.88 204 TYR A CA 1
ATOM 1514 C C . TYR A 1 204 ? -2.606 5.247 -14.116 1.00 87.88 204 TYR A C 1
ATOM 1516 O O . TYR A 1 204 ? -3.010 6.379 -13.844 1.00 87.88 204 TYR A O 1
ATOM 1524 N N . LEU A 1 205 ? -1.310 4.987 -14.312 1.00 89.88 205 LEU A N 1
ATOM 1525 C CA . LEU A 1 205 ? -0.245 5.941 -14.013 1.00 89.88 205 LEU A CA 1
ATOM 1526 C C . LEU A 1 205 ? -0.416 7.285 -14.742 1.00 89.88 205 LEU A C 1
ATOM 1528 O O . LEU A 1 205 ? -0.276 8.334 -14.119 1.00 89.88 205 LEU A O 1
ATOM 1532 N N . ASP A 1 206 ? -0.804 7.266 -16.018 1.00 89.69 206 ASP A N 1
ATOM 1533 C CA . ASP A 1 206 ? -1.007 8.467 -16.845 1.00 89.69 206 ASP A CA 1
ATOM 1534 C C . ASP A 1 206 ? -2.120 9.396 -16.313 1.00 89.69 206 ASP A C 1
ATOM 1536 O O . ASP A 1 206 ? -2.129 10.593 -16.603 1.00 89.69 206 ASP A O 1
ATOM 1540 N N . PHE A 1 207 ? -3.054 8.864 -15.517 1.00 88.38 207 PHE A N 1
ATOM 1541 C CA . PHE A 1 207 ? -4.172 9.620 -14.939 1.00 88.38 207 PHE A CA 1
ATOM 1542 C C . PHE A 1 207 ? -3.860 10.195 -13.559 1.00 88.38 207 PHE A C 1
ATOM 1544 O O . PHE A 1 207 ? -4.575 11.072 -13.070 1.00 88.38 207 PHE A O 1
ATOM 1551 N N . PHE A 1 208 ? -2.804 9.705 -12.917 1.00 90.12 208 PHE A N 1
ATOM 1552 C CA . PHE A 1 208 ? -2.380 10.204 -11.624 1.00 90.12 208 PHE A CA 1
ATOM 1553 C C . PHE A 1 208 ? -1.690 11.561 -11.740 1.00 90.12 208 PHE A C 1
ATOM 1555 O O . PHE A 1 208 ? -1.005 11.865 -12.715 1.00 90.12 208 PHE A O 1
ATOM 1562 N N . SER A 1 209 ? -1.828 12.383 -10.696 1.00 92.56 209 SER A N 1
ATOM 1563 C CA . SER A 1 209 ? -1.026 13.600 -10.579 1.00 92.56 209 SER A CA 1
ATOM 1564 C C . SER A 1 209 ? 0.462 13.245 -10.551 1.00 92.56 209 SER A C 1
ATOM 1566 O O . SER A 1 209 ? 0.846 12.180 -10.064 1.00 92.56 209 SER A O 1
ATOM 1568 N N . THR A 1 210 ? 1.332 14.156 -10.987 1.00 93.12 210 THR A N 1
ATOM 1569 C CA . THR A 1 210 ? 2.789 13.929 -10.984 1.00 93.12 210 THR A CA 1
ATOM 1570 C C . THR A 1 210 ? 3.315 13.513 -9.605 1.00 93.12 210 THR A C 1
ATOM 1572 O O . THR A 1 210 ? 4.216 12.685 -9.498 1.00 93.12 210 THR A O 1
ATOM 1575 N N . ARG A 1 211 ? 2.721 14.028 -8.517 1.00 92.50 211 ARG A N 1
ATOM 1576 C CA . ARG A 1 211 ? 3.057 13.607 -7.148 1.00 92.50 211 ARG A CA 1
ATOM 1577 C C . ARG A 1 211 ? 2.770 12.119 -6.932 1.00 92.50 211 ARG A C 1
ATOM 1579 O O . ARG A 1 211 ? 3.633 11.411 -6.421 1.00 92.50 211 ARG A O 1
ATOM 1586 N N . VAL A 1 212 ? 1.587 11.658 -7.323 1.00 93.94 212 VAL A N 1
ATOM 1587 C CA . VAL A 1 212 ? 1.153 10.264 -7.164 1.00 93.94 212 VAL A CA 1
ATOM 1588 C C . VAL A 1 212 ? 1.930 9.340 -8.111 1.00 93.94 212 VAL A C 1
ATOM 1590 O O . VAL A 1 212 ? 2.368 8.277 -7.681 1.00 93.94 212 VAL A O 1
ATOM 1593 N N . GLN A 1 213 ? 2.234 9.779 -9.338 1.00 95.12 213 GLN A N 1
ATOM 1594 C CA . GLN A 1 213 ? 3.111 9.050 -10.267 1.00 95.12 213 GLN A CA 1
ATOM 1595 C C . GLN A 1 213 ? 4.492 8.769 -9.663 1.00 95.12 213 GLN A C 1
ATOM 1597 O O . GLN A 1 213 ? 4.980 7.641 -9.718 1.00 95.12 213 GLN A O 1
ATOM 1602 N N . ARG A 1 214 ? 5.111 9.767 -9.016 1.00 95.38 214 ARG A N 1
ATOM 1603 C CA . ARG A 1 214 ? 6.402 9.588 -8.326 1.00 95.38 214 ARG A CA 1
ATOM 1604 C C . ARG A 1 214 ? 6.316 8.547 -7.206 1.00 95.38 214 ARG A C 1
ATOM 1606 O O . ARG A 1 214 ? 7.246 7.768 -7.027 1.00 95.38 214 ARG A O 1
ATOM 1613 N N . VAL A 1 215 ? 5.209 8.510 -6.460 1.00 96.50 215 VAL A N 1
ATOM 1614 C CA . VAL A 1 215 ? 4.979 7.504 -5.405 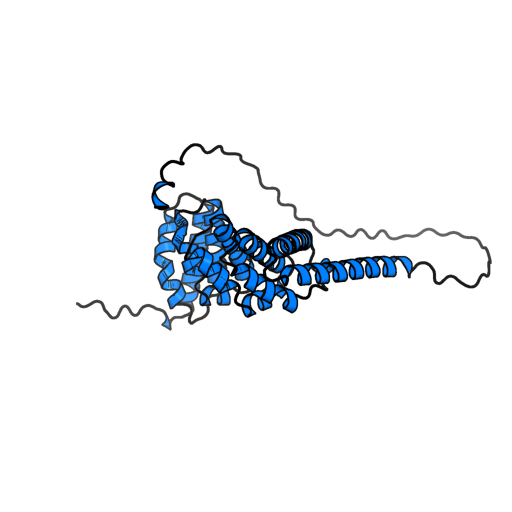1.00 96.50 215 VAL A CA 1
ATOM 1615 C C . VAL A 1 215 ? 4.794 6.115 -6.019 1.00 96.50 215 VAL A C 1
ATOM 1617 O O . VAL A 1 215 ? 5.406 5.163 -5.534 1.00 96.50 215 VAL A O 1
ATOM 1620 N N . ALA A 1 216 ? 4.018 5.995 -7.098 1.00 96.88 216 ALA A N 1
ATOM 1621 C CA . ALA A 1 216 ? 3.806 4.743 -7.824 1.00 96.88 216 ALA A CA 1
ATOM 1622 C C . ALA A 1 216 ? 5.120 4.162 -8.344 1.00 96.88 216 ALA A C 1
ATOM 1624 O O . ALA A 1 216 ? 5.412 2.987 -8.123 1.00 96.88 216 ALA A O 1
ATOM 1625 N N . LEU A 1 217 ? 5.964 5.004 -8.937 1.00 96.25 217 LEU A N 1
ATOM 1626 C CA . LEU A 1 217 ? 7.247 4.564 -9.468 1.00 96.25 217 LEU A CA 1
ATOM 1627 C C . LEU A 1 217 ? 8.259 4.247 -8.378 1.00 96.25 217 LEU A C 1
ATOM 1629 O O . LEU A 1 217 ? 8.911 3.217 -8.473 1.00 96.25 217 LEU A O 1
ATOM 1633 N N . ALA A 1 218 ? 8.327 5.026 -7.296 1.00 96.19 218 ALA A N 1
ATOM 1634 C CA . ALA A 1 218 ? 9.132 4.649 -6.131 1.00 96.19 218 ALA A CA 1
ATOM 1635 C C . ALA A 1 218 ? 8.718 3.279 -5.566 1.00 96.19 218 ALA A C 1
ATOM 1637 O O . ALA A 1 218 ? 9.564 2.469 -5.189 1.00 96.19 218 ALA A O 1
ATOM 1638 N N . THR A 1 219 ? 7.415 3.001 -5.556 1.00 97.38 219 THR A N 1
ATOM 1639 C CA . THR A 1 219 ? 6.851 1.717 -5.120 1.00 97.38 219 THR A CA 1
ATOM 1640 C C . THR A 1 219 ? 7.249 0.582 -6.070 1.00 97.38 219 THR A C 1
ATOM 1642 O O . THR A 1 219 ? 7.696 -0.468 -5.610 1.00 97.38 219 THR A O 1
ATOM 1645 N N . ALA A 1 220 ? 7.190 0.804 -7.388 1.00 96.75 220 ALA A N 1
ATOM 1646 C CA . ALA A 1 220 ? 7.676 -0.145 -8.393 1.00 96.75 220 ALA A CA 1
ATOM 1647 C C . ALA A 1 220 ? 9.192 -0.403 -8.272 1.00 96.75 220 ALA A C 1
ATOM 1649 O O . ALA A 1 220 ? 9.629 -1.556 -8.283 1.00 96.75 220 ALA A O 1
ATOM 1650 N N . THR A 1 221 ? 9.997 0.649 -8.078 1.00 95.81 221 THR A N 1
ATOM 1651 C CA . THR A 1 221 ? 11.450 0.547 -7.879 1.00 95.81 221 THR A CA 1
ATOM 1652 C C . THR A 1 221 ? 11.794 -0.282 -6.641 1.00 95.81 221 THR A C 1
ATOM 1654 O O . THR A 1 221 ? 12.695 -1.120 -6.709 1.00 95.81 221 THR A O 1
ATOM 1657 N N . ASN A 1 222 ? 11.066 -0.098 -5.530 1.00 96.19 222 ASN A N 1
ATOM 1658 C CA . ASN A 1 222 ? 11.241 -0.905 -4.319 1.00 96.19 222 ASN A CA 1
ATOM 1659 C C . ASN A 1 222 ? 11.005 -2.396 -4.599 1.00 96.19 222 ASN A C 1
ATOM 1661 O O . ASN A 1 222 ? 11.834 -3.223 -4.220 1.00 96.19 222 ASN A O 1
ATOM 1665 N N . MET A 1 223 ? 9.919 -2.735 -5.307 1.00 95.75 223 MET A N 1
ATOM 1666 C CA . MET A 1 223 ? 9.605 -4.124 -5.679 1.00 95.75 223 MET A CA 1
ATOM 1667 C C . MET A 1 223 ? 10.684 -4.743 -6.575 1.00 95.75 223 MET A C 1
ATOM 1669 O O . MET A 1 223 ? 10.995 -5.923 -6.428 1.00 95.75 223 MET A O 1
ATOM 1673 N N . CYS A 1 224 ? 11.285 -3.947 -7.464 1.00 93.88 224 CYS A N 1
ATOM 1674 C CA . CYS A 1 224 ? 12.298 -4.428 -8.403 1.00 93.88 224 CYS A CA 1
ATOM 1675 C C . CYS A 1 224 ? 13.712 -4.503 -7.809 1.00 93.88 224 CYS A C 1
ATOM 1677 O O . CYS A 1 224 ? 14.568 -5.161 -8.384 1.00 93.88 224 CYS A O 1
ATOM 1679 N N . LYS A 1 225 ? 13.978 -3.898 -6.642 1.00 91.00 225 LYS A N 1
ATOM 1680 C CA . LYS A 1 225 ? 15.327 -3.831 -6.043 1.00 91.00 225 LYS A CA 1
ATOM 1681 C C . LYS A 1 225 ? 15.974 -5.200 -5.786 1.00 91.00 225 LYS A C 1
ATOM 1683 O O . LYS A 1 225 ? 17.196 -5.312 -5.809 1.00 91.00 225 LYS A O 1
ATOM 1688 N N . LYS A 1 226 ? 15.177 -6.228 -5.480 1.00 83.69 226 LYS A N 1
ATOM 1689 C CA . LYS A 1 226 ? 15.642 -7.605 -5.232 1.00 83.69 226 LYS A CA 1
ATOM 1690 C C . LYS A 1 226 ? 14.638 -8.610 -5.790 1.00 83.69 226 LYS A C 1
ATOM 1692 O O . LYS A 1 226 ? 13.830 -9.172 -5.049 1.00 83.69 226 LYS A O 1
ATOM 1697 N N . LEU A 1 227 ? 14.677 -8.807 -7.103 1.00 89.00 227 LEU A N 1
ATOM 1698 C CA . LEU A 1 227 ? 13.789 -9.742 -7.787 1.00 89.00 227 LEU A CA 1
ATOM 1699 C C . LEU A 1 227 ? 14.215 -11.202 -7.535 1.00 89.00 227 LEU A C 1
ATOM 1701 O O . LEU A 1 227 ? 15.396 -11.530 -7.703 1.00 89.00 227 LEU A O 1
ATOM 1705 N N . PRO A 1 228 ? 13.283 -12.091 -7.142 1.00 88.06 228 PRO A N 1
ATOM 1706 C CA . PRO A 1 228 ? 13.568 -13.521 -7.075 1.00 88.06 228 PRO A CA 1
ATOM 1707 C C . PRO A 1 228 ? 13.771 -14.111 -8.483 1.00 88.06 228 PRO A C 1
ATOM 1709 O O . PRO A 1 228 ? 13.402 -13.501 -9.485 1.00 88.06 228 PRO A O 1
ATOM 1712 N N . SER A 1 229 ? 14.362 -15.304 -8.573 1.00 84.62 229 SER A N 1
ATOM 1713 C CA . SER A 1 229 ? 14.689 -15.954 -9.855 1.00 84.62 229 SER A CA 1
ATOM 1714 C C . SER A 1 229 ? 13.468 -16.312 -10.706 1.00 84.62 229 SER A C 1
ATOM 1716 O O . SER A 1 229 ? 13.580 -16.437 -11.919 1.00 84.62 229 SER A O 1
ATOM 1718 N N . ASP A 1 230 ? 12.305 -16.474 -10.076 1.00 85.00 230 ASP A N 1
ATOM 1719 C CA . ASP A 1 230 ? 11.008 -16.771 -10.692 1.00 85.00 230 ASP A CA 1
ATOM 1720 C C . ASP A 1 230 ? 10.183 -15.502 -10.991 1.00 85.00 230 ASP A C 1
ATOM 1722 O O . ASP A 1 230 ? 8.996 -15.582 -11.292 1.00 85.00 230 ASP A O 1
ATOM 1726 N N . ALA A 1 231 ? 10.787 -14.310 -10.906 1.00 85.69 231 ALA A N 1
ATOM 1727 C CA . ALA A 1 231 ? 10.076 -13.042 -11.072 1.00 85.69 231 ALA A CA 1
ATOM 1728 C C . ALA A 1 231 ? 9.715 -12.683 -12.524 1.00 85.69 231 ALA A C 1
ATOM 1730 O O . ALA A 1 231 ? 9.070 -11.657 -12.743 1.00 85.69 231 ALA A O 1
ATOM 1731 N N . SER A 1 232 ? 10.169 -13.457 -13.512 1.00 82.75 232 SER A N 1
ATOM 1732 C CA . SER A 1 232 ? 10.147 -13.058 -14.926 1.00 82.75 232 SER A CA 1
ATOM 1733 C C . SER A 1 232 ? 8.763 -12.688 -15.422 1.00 82.75 232 SER A C 1
ATOM 1735 O O . SER A 1 232 ? 8.599 -11.652 -16.066 1.00 82.75 232 SER A O 1
ATOM 1737 N N . ASP A 1 233 ? 7.775 -13.497 -15.057 1.00 84.38 233 ASP A N 1
ATOM 1738 C CA . ASP A 1 233 ? 6.405 -13.356 -15.536 1.00 84.38 233 ASP A CA 1
ATOM 1739 C C . ASP A 1 233 ? 5.795 -12.042 -15.038 1.00 84.38 233 ASP A C 1
ATOM 1741 O O . ASP A 1 233 ? 5.173 -11.310 -15.801 1.00 84.38 233 ASP A O 1
ATOM 1745 N N . PHE A 1 234 ? 6.081 -11.667 -13.787 1.00 84.56 234 PHE A N 1
ATOM 1746 C CA . PHE A 1 234 ? 5.602 -10.416 -13.196 1.00 84.56 234 PHE A CA 1
ATOM 1747 C C . PHE A 1 234 ? 6.234 -9.174 -13.831 1.00 84.56 234 PHE A C 1
ATOM 1749 O O . PHE A 1 234 ? 5.629 -8.103 -13.852 1.00 84.56 234 PHE A O 1
ATOM 1756 N N . VAL A 1 235 ? 7.483 -9.288 -14.285 1.00 86.44 235 VAL A N 1
ATOM 1757 C CA . VAL A 1 235 ? 8.286 -8.138 -14.707 1.00 86.44 235 VAL A CA 1
ATOM 1758 C C . VAL A 1 235 ? 8.160 -7.882 -16.207 1.00 86.44 235 VAL A C 1
ATOM 1760 O O . VAL A 1 235 ? 8.092 -6.728 -16.627 1.00 86.44 235 VAL A O 1
ATOM 1763 N N . MET A 1 236 ? 8.081 -8.934 -17.026 1.00 84.44 236 MET A N 1
ATOM 1764 C CA . MET A 1 236 ? 8.006 -8.796 -18.485 1.00 84.44 236 MET A CA 1
ATOM 1765 C C . MET A 1 236 ? 6.764 -8.025 -18.945 1.00 84.44 236 MET A C 1
ATOM 1767 O O . MET A 1 236 ? 6.848 -7.264 -19.909 1.00 84.44 236 MET A O 1
ATOM 1771 N N . GLU A 1 237 ? 5.643 -8.151 -18.233 1.00 85.12 237 GLU A N 1
ATOM 1772 C CA . GLU A 1 237 ? 4.416 -7.403 -18.536 1.00 85.12 237 GLU A CA 1
ATOM 1773 C C . GLU A 1 237 ? 4.559 -5.891 -18.298 1.00 85.12 237 GLU A C 1
ATOM 1775 O O . GLU A 1 237 ? 3.919 -5.090 -18.981 1.00 85.12 237 GLU A O 1
ATOM 1780 N N . VAL A 1 238 ? 5.430 -5.477 -17.369 1.00 87.06 238 VAL A N 1
ATOM 1781 C CA . VAL A 1 238 ? 5.574 -4.065 -16.983 1.00 87.06 238 VAL A CA 1
ATOM 1782 C C . VAL A 1 238 ? 6.724 -3.341 -17.676 1.00 87.06 238 VAL A C 1
ATOM 1784 O O . VAL A 1 238 ? 6.784 -2.112 -17.630 1.00 87.06 238 VAL A O 1
ATOM 1787 N N . VAL A 1 239 ? 7.612 -4.066 -18.363 1.00 88.19 239 VAL A N 1
ATOM 1788 C CA . VAL A 1 239 ? 8.729 -3.475 -19.118 1.00 88.19 239 VAL A CA 1
ATOM 1789 C C . VAL A 1 239 ? 8.243 -2.495 -20.200 1.00 88.19 239 VAL A C 1
ATOM 1791 O O . VAL A 1 239 ? 8.766 -1.378 -20.230 1.00 88.19 239 VAL A O 1
ATOM 1794 N N . PRO A 1 240 ? 7.242 -2.812 -21.055 1.00 89.19 240 PRO A N 1
ATOM 1795 C CA . PRO A 1 240 ? 6.780 -1.858 -22.065 1.00 89.19 240 PRO A CA 1
ATOM 1796 C C . PRO A 1 240 ? 6.171 -0.572 -21.470 1.00 89.19 240 PRO A C 1
ATOM 1798 O O . PRO A 1 240 ? 6.607 0.508 -21.882 1.00 89.19 240 PRO A O 1
ATOM 1801 N N . PRO A 1 241 ? 5.252 -0.626 -20.474 1.00 88.50 241 PRO A N 1
ATOM 1802 C CA . PRO A 1 241 ? 4.802 0.572 -19.761 1.00 88.50 241 PRO A CA 1
ATOM 1803 C C . PRO A 1 241 ? 5.956 1.375 -19.153 1.00 88.50 241 PRO A C 1
ATOM 1805 O O . PRO A 1 241 ? 5.993 2.593 -19.300 1.00 88.50 241 PRO A O 1
ATOM 1808 N N . MET A 1 242 ? 6.936 0.708 -18.534 1.00 87.81 242 MET A N 1
ATOM 1809 C CA . MET A 1 242 ? 8.080 1.373 -17.904 1.00 87.81 242 MET A CA 1
ATOM 1810 C C . MET A 1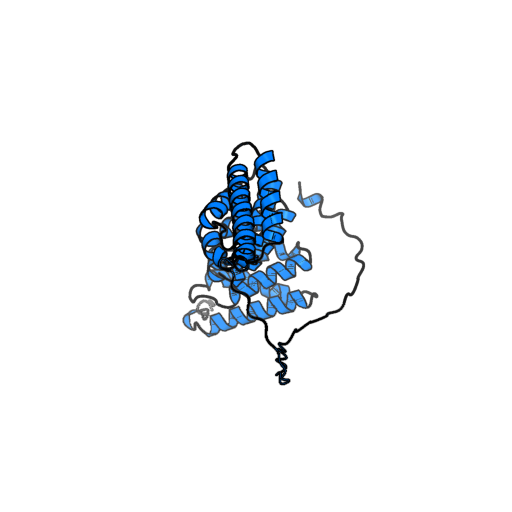 242 ? 8.976 2.095 -18.922 1.00 87.81 242 MET A C 1
ATOM 1812 O O . MET A 1 242 ? 9.426 3.209 -18.664 1.00 87.81 242 MET A O 1
ATOM 1816 N N . MET A 1 243 ? 9.205 1.506 -20.102 1.00 88.62 243 MET A N 1
ATOM 1817 C CA . MET A 1 243 ? 9.956 2.165 -21.178 1.00 88.62 243 MET A CA 1
ATOM 1818 C C . MET A 1 243 ? 9.218 3.385 -21.741 1.00 88.62 243 MET A C 1
ATOM 1820 O O . MET A 1 243 ? 9.864 4.376 -22.081 1.00 88.62 243 MET A O 1
ATOM 1824 N N . ASN A 1 244 ? 7.882 3.352 -21.806 1.00 89.38 244 ASN A N 1
ATOM 1825 C CA . ASN A 1 244 ? 7.091 4.506 -22.244 1.00 89.38 244 ASN A CA 1
ATOM 1826 C C . ASN A 1 244 ? 7.276 5.718 -21.313 1.00 89.38 244 ASN A C 1
ATOM 1828 O O . ASN A 1 244 ? 7.294 6.860 -21.769 1.00 89.38 244 ASN A O 1
ATOM 1832 N N . LEU A 1 245 ? 7.507 5.480 -20.017 1.00 90.12 245 LEU A N 1
ATOM 1833 C CA . LEU A 1 245 ? 7.761 6.548 -19.046 1.00 90.12 245 LEU A CA 1
ATOM 1834 C C . LEU A 1 245 ? 9.068 7.293 -19.289 1.00 90.12 245 LEU A C 1
ATOM 1836 O O . LEU A 1 245 ? 9.193 8.428 -18.845 1.00 90.12 245 LEU A O 1
ATOM 1840 N N . LEU A 1 246 ? 10.014 6.722 -20.038 1.00 89.31 246 LEU A N 1
ATOM 1841 C CA . LEU A 1 246 ? 11.241 7.425 -20.422 1.00 89.31 246 LEU A CA 1
ATOM 1842 C C . LEU A 1 246 ? 10.985 8.597 -21.386 1.00 89.31 246 LEU A C 1
ATOM 1844 O O . LEU A 1 246 ? 11.882 9.401 -21.621 1.00 89.31 246 LEU A O 1
ATOM 1848 N N . GLN A 1 247 ? 9.770 8.706 -21.930 1.00 89.81 247 GLN A N 1
ATOM 1849 C CA . GLN A 1 247 ? 9.334 9.831 -22.761 1.00 89.81 247 GLN A CA 1
ATOM 1850 C C . GLN A 1 247 ? 8.697 10.969 -21.944 1.00 89.81 247 GLN A C 1
ATOM 1852 O O . GLN A 1 247 ? 8.326 11.998 -22.508 1.00 89.81 247 GLN A O 1
ATOM 1857 N N . TYR A 1 248 ? 8.538 10.803 -20.627 1.00 90.12 248 TYR A N 1
ATOM 1858 C CA . TYR A 1 248 ? 7.953 11.826 -19.761 1.00 90.12 248 TYR A CA 1
ATOM 1859 C C . TYR A 1 248 ? 8.920 12.994 -19.525 1.00 90.12 248 TYR A C 1
ATOM 1861 O O . TYR A 1 248 ? 10.134 12.855 -19.616 1.00 90.12 248 TYR A O 1
ATOM 1869 N N . HIS A 1 249 ? 8.380 14.160 -19.165 1.00 89.00 249 HIS A N 1
ATOM 1870 C CA . HIS A 1 249 ? 9.189 15.356 -18.895 1.00 89.00 249 HIS A CA 1
ATOM 1871 C C . HIS A 1 249 ? 9.589 15.523 -17.422 1.00 89.00 249 HIS A C 1
ATOM 1873 O O . HIS A 1 249 ? 10.515 16.275 -17.119 1.00 89.00 249 HIS A O 1
ATOM 1879 N N . ASP A 1 250 ? 8.906 14.849 -16.493 1.00 94.88 250 ASP A N 1
ATOM 1880 C CA . ASP A 1 250 ? 9.205 14.984 -15.068 1.00 94.88 250 ASP A CA 1
ATOM 1881 C C . ASP A 1 250 ? 10.491 14.231 -14.698 1.00 94.88 250 ASP A C 1
ATOM 1883 O O . ASP A 1 250 ? 10.559 13.005 -14.779 1.00 94.88 250 ASP A O 1
ATOM 1887 N N . ALA A 1 251 ? 11.505 14.964 -14.233 1.00 92.88 251 ALA A N 1
ATOM 1888 C CA . ALA A 1 251 ? 12.818 14.401 -13.920 1.00 92.88 251 ALA A CA 1
ATOM 1889 C C . ALA A 1 251 ? 12.760 13.284 -12.865 1.00 92.88 251 ALA A C 1
ATOM 1891 O O . ALA A 1 251 ? 13.490 12.301 -12.967 1.00 92.88 251 ALA A O 1
ATOM 1892 N N . LYS A 1 252 ? 11.874 13.404 -11.865 1.00 92.81 252 LYS A N 1
ATOM 1893 C CA . LYS A 1 252 ? 11.728 12.378 -10.826 1.00 92.81 252 LYS A CA 1
ATOM 1894 C C . LYS A 1 252 ? 11.028 11.133 -11.355 1.00 92.81 252 LYS A C 1
ATOM 1896 O O . LYS A 1 252 ? 11.425 10.037 -10.975 1.00 92.81 252 LYS A O 1
ATOM 1901 N N . VAL A 1 253 ? 10.031 11.265 -12.226 1.00 93.69 253 VAL A N 1
ATOM 1902 C CA . VAL A 1 253 ? 9.436 10.117 -12.933 1.00 93.69 253 VAL A CA 1
ATOM 1903 C C . VAL A 1 253 ? 10.499 9.376 -13.750 1.00 93.69 253 VAL A C 1
ATOM 1905 O O . VAL A 1 253 ? 10.642 8.164 -13.590 1.00 93.69 253 VAL A O 1
ATOM 1908 N N . LEU A 1 254 ? 11.296 10.104 -14.540 1.00 94.25 254 LEU A N 1
ATOM 1909 C CA . LEU A 1 254 ? 12.376 9.528 -15.350 1.00 94.25 254 LEU A CA 1
ATOM 1910 C C . LEU A 1 254 ? 13.430 8.804 -14.507 1.00 94.25 254 LEU A C 1
ATOM 1912 O O . LEU A 1 254 ? 13.845 7.700 -14.858 1.00 94.25 254 LEU A O 1
ATOM 1916 N N . GLU A 1 255 ? 13.846 9.406 -13.390 1.00 94.19 255 GLU A N 1
ATOM 1917 C CA . GLU A 1 255 ? 14.817 8.825 -12.458 1.00 94.19 255 GLU A CA 1
ATOM 1918 C C . GLU A 1 255 ? 14.325 7.473 -11.920 1.00 94.19 255 GLU A C 1
ATOM 1920 O O . GLU A 1 255 ? 15.021 6.465 -12.051 1.00 94.19 255 GLU A O 1
ATOM 1925 N N . HIS A 1 256 ? 13.099 7.416 -11.386 1.00 94.31 256 HIS A N 1
ATOM 1926 C CA . HIS A 1 256 ? 12.553 6.171 -10.837 1.00 94.31 256 HIS A CA 1
ATOM 1927 C C . HIS A 1 256 ? 12.332 5.106 -11.915 1.00 94.31 256 HIS A C 1
ATOM 1929 O O . HIS A 1 256 ? 12.656 3.940 -11.680 1.00 94.31 256 HIS A O 1
ATOM 1935 N N . ALA A 1 257 ? 11.827 5.490 -13.093 1.00 93.62 257 ALA A N 1
ATOM 1936 C CA . ALA A 1 257 ? 11.649 4.570 -14.215 1.00 93.62 257 ALA A CA 1
ATOM 1937 C C . ALA A 1 257 ? 12.992 3.971 -14.666 1.00 93.62 257 ALA A C 1
ATOM 1939 O O . ALA A 1 257 ? 13.102 2.757 -14.837 1.00 93.62 257 ALA A O 1
ATOM 1940 N N . SER A 1 258 ? 14.033 4.803 -14.766 1.00 94.06 258 SER A N 1
ATOM 1941 C CA . SER A 1 258 ? 15.383 4.369 -15.144 1.00 94.06 258 SER A CA 1
ATOM 1942 C C . SER A 1 258 ? 15.984 3.413 -14.114 1.00 94.06 258 SER A C 1
ATOM 1944 O O . SER A 1 258 ? 16.464 2.347 -14.485 1.00 94.06 258 SER A O 1
ATOM 1946 N N . ILE A 1 259 ? 15.905 3.742 -12.818 1.00 94.81 259 ILE A N 1
ATOM 1947 C CA . ILE A 1 259 ? 16.404 2.868 -11.740 1.00 94.81 259 ILE A CA 1
ATOM 1948 C C . ILE A 1 259 ? 15.634 1.541 -11.721 1.00 94.81 259 ILE A C 1
ATOM 1950 O O . ILE A 1 259 ? 16.235 0.478 -11.572 1.00 94.81 259 ILE A O 1
ATOM 1954 N N . CYS A 1 260 ? 14.310 1.588 -11.892 1.00 93.88 260 CYS A N 1
ATOM 1955 C CA . CYS A 1 260 ? 13.473 0.393 -11.945 1.00 93.88 260 CYS A CA 1
ATOM 1956 C C . CYS A 1 260 ? 13.904 -0.534 -13.092 1.00 93.88 260 CYS A C 1
ATOM 1958 O O . CYS A 1 260 ? 14.148 -1.717 -12.863 1.00 93.88 260 CYS A O 1
ATOM 1960 N N . LEU A 1 261 ? 14.086 0.016 -14.299 1.00 92.19 261 LEU A N 1
ATOM 1961 C CA . LEU A 1 261 ? 14.589 -0.727 -15.456 1.00 92.19 261 LEU A CA 1
ATOM 1962 C C . LEU A 1 261 ? 15.987 -1.301 -15.210 1.00 92.19 261 LEU A C 1
ATOM 1964 O O . LEU A 1 261 ? 16.211 -2.463 -15.531 1.00 92.19 261 LEU A O 1
ATOM 1968 N N . THR A 1 262 ? 16.907 -0.543 -14.605 1.00 92.69 262 THR A N 1
ATOM 1969 C CA . THR A 1 262 ? 18.245 -1.048 -14.253 1.00 92.69 262 THR A CA 1
ATOM 1970 C C . THR A 1 262 ? 18.158 -2.277 -13.356 1.00 92.69 262 THR A C 1
ATOM 1972 O O . THR A 1 262 ? 18.757 -3.298 -13.684 1.00 92.69 262 THR A O 1
ATOM 1975 N N . HIS A 1 263 ? 17.356 -2.232 -12.286 1.00 91.69 263 HIS A N 1
ATOM 1976 C CA . HIS A 1 263 ? 17.185 -3.392 -11.408 1.00 91.69 263 HIS A CA 1
ATOM 1977 C C . HIS A 1 263 ? 16.604 -4.606 -12.147 1.00 91.69 263 HIS A C 1
ATOM 1979 O O . HIS A 1 263 ? 17.021 -5.741 -11.910 1.00 91.69 263 HIS A O 1
ATOM 1985 N N . ILE A 1 264 ? 15.656 -4.374 -13.061 1.00 89.31 264 ILE A N 1
ATOM 1986 C CA . ILE A 1 264 ? 15.104 -5.426 -13.918 1.00 89.31 264 ILE A CA 1
ATOM 1987 C C . ILE A 1 264 ? 16.223 -6.026 -14.778 1.00 89.31 264 ILE A C 1
ATOM 1989 O O . ILE A 1 264 ? 16.455 -7.230 -14.730 1.00 89.31 264 ILE A O 1
ATOM 1993 N N . PHE A 1 265 ? 16.974 -5.211 -15.518 1.00 87.44 265 PHE A N 1
ATOM 1994 C CA . PHE A 1 265 ? 18.047 -5.706 -16.383 1.00 87.44 265 PHE A CA 1
ATOM 1995 C C . PHE A 1 265 ? 19.143 -6.449 -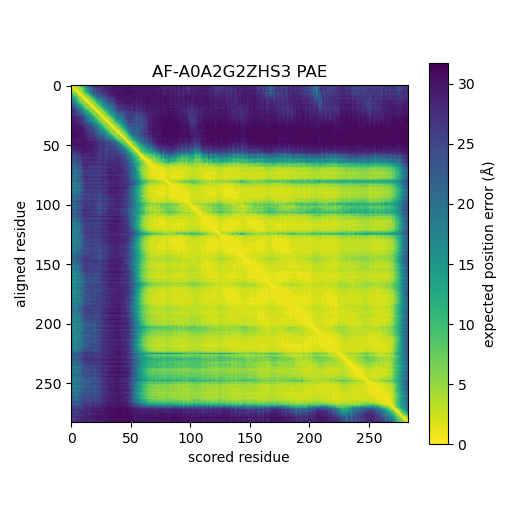15.610 1.00 87.44 265 PHE A C 1
ATOM 1997 O O . PHE A 1 265 ? 19.603 -7.492 -16.072 1.00 87.44 265 PHE A O 1
ATOM 2004 N N . GLU A 1 266 ? 19.530 -5.964 -14.430 1.00 87.38 266 GLU A N 1
ATOM 2005 C CA . GLU A 1 266 ? 20.501 -6.630 -13.552 1.00 87.38 266 GLU A CA 1
ATOM 2006 C C . GLU A 1 266 ? 20.006 -7.999 -13.075 1.00 87.38 266 GLU A C 1
ATOM 2008 O O . GLU A 1 266 ? 20.769 -8.973 -13.088 1.00 87.38 266 GLU A O 1
ATOM 2013 N N . ALA A 1 267 ? 18.723 -8.108 -12.715 1.00 84.19 267 ALA A N 1
ATOM 2014 C CA . ALA A 1 267 ? 18.121 -9.386 -12.354 1.00 84.19 267 ALA A CA 1
ATOM 2015 C C . ALA A 1 267 ? 18.178 -10.371 -13.533 1.00 84.19 267 ALA A C 1
ATOM 2017 O O . ALA A 1 267 ? 18.691 -11.477 -13.384 1.00 84.19 267 ALA A O 1
ATOM 2018 N N . PHE A 1 268 ? 17.755 -9.960 -14.732 1.00 79.25 268 PHE A N 1
ATOM 2019 C CA . PHE A 1 268 ? 17.783 -10.823 -15.922 1.00 79.25 268 PHE A CA 1
ATOM 2020 C C . PHE A 1 268 ? 19.210 -11.168 -16.380 1.00 79.25 268 PHE A C 1
ATOM 2022 O O . PHE A 1 268 ? 19.446 -12.263 -16.884 1.00 79.25 268 PHE A O 1
ATOM 2029 N N . ALA A 1 269 ? 20.183 -10.275 -16.186 1.00 79.00 269 ALA A N 1
ATOM 2030 C CA . ALA A 1 269 ? 21.590 -10.573 -16.453 1.00 79.00 269 ALA A CA 1
ATOM 2031 C C . ALA A 1 269 ? 22.155 -11.625 -15.482 1.00 79.00 269 ALA A C 1
ATOM 2033 O O . ALA A 1 269 ? 23.007 -12.425 -15.873 1.00 79.00 269 ALA A O 1
ATOM 2034 N N . SER A 1 270 ? 21.662 -11.637 -14.240 1.00 75.06 270 SER A N 1
ATOM 2035 C CA . SER A 1 270 ? 22.066 -12.585 -13.194 1.00 75.06 270 SER A CA 1
ATOM 2036 C C . SER A 1 270 ? 21.436 -13.975 -13.362 1.00 75.06 270 SER A C 1
ATOM 2038 O O . SER A 1 270 ? 21.992 -14.954 -12.867 1.00 75.06 270 SER A O 1
ATOM 2040 N N . TYR A 1 271 ? 20.316 -14.079 -14.089 1.00 66.88 271 TYR A N 1
ATOM 2041 C CA . TYR A 1 271 ? 19.629 -15.337 -14.404 1.00 66.88 271 TYR A CA 1
ATOM 2042 C C . TYR A 1 271 ? 19.771 -15.674 -15.905 1.00 66.88 271 TYR A C 1
ATOM 2044 O O . TYR A 1 271 ? 18.891 -15.347 -16.702 1.00 66.88 271 TYR A O 1
ATOM 2052 N N . PRO A 1 272 ? 20.866 -16.331 -16.337 1.00 55.03 272 PRO A N 1
ATOM 2053 C CA . PRO A 1 272 ? 21.121 -16.618 -17.753 1.00 55.03 272 PRO A CA 1
ATOM 2054 C C . PRO A 1 272 ? 20.058 -17.504 -18.427 1.00 55.03 272 PRO A C 1
ATOM 2056 O O . PRO A 1 272 ? 19.910 -17.421 -19.646 1.00 55.03 272 PRO A O 1
ATOM 2059 N N . ASP A 1 273 ? 19.280 -18.273 -17.658 1.00 54.28 273 ASP A N 1
ATOM 2060 C CA . ASP A 1 273 ? 18.161 -19.095 -18.153 1.00 54.28 273 ASP A CA 1
ATOM 2061 C C . ASP A 1 273 ? 16.916 -18.273 -18.543 1.00 54.28 273 ASP A C 1
ATOM 2063 O O . ASP A 1 273 ? 16.006 -18.782 -19.192 1.00 54.28 273 ASP A O 1
ATOM 2067 N N . LEU A 1 274 ? 16.890 -16.982 -18.192 1.00 48.81 274 LEU A N 1
ATOM 2068 C CA . LEU A 1 274 ? 15.834 -16.023 -18.530 1.00 48.81 274 LEU A CA 1
ATOM 2069 C C . LEU A 1 274 ? 16.125 -15.247 -19.823 1.00 48.81 274 LEU A C 1
ATOM 2071 O O . LEU A 1 274 ? 15.331 -14.399 -20.242 1.00 48.81 274 LEU A O 1
ATOM 2075 N N . ARG A 1 275 ? 17.273 -15.515 -20.468 1.00 48.75 275 ARG A N 1
ATOM 2076 C CA . ARG A 1 275 ? 17.569 -15.008 -21.808 1.00 48.75 275 ARG A CA 1
ATOM 2077 C C . ARG A 1 275 ? 16.568 -15.623 -22.767 1.00 48.75 275 ARG A C 1
ATOM 2079 O O . ARG A 1 275 ? 16.745 -16.753 -23.209 1.00 48.75 275 ARG A O 1
ATOM 2086 N N . ILE A 1 276 ? 15.537 -14.835 -23.057 1.00 47.72 276 ILE A N 1
ATOM 2087 C CA . ILE A 1 276 ? 14.605 -14.955 -24.173 1.00 47.72 276 ILE A CA 1
ATOM 2088 C C . ILE A 1 276 ? 15.256 -15.805 -25.262 1.00 47.72 276 ILE A C 1
ATOM 2090 O O . ILE A 1 276 ? 16.185 -15.368 -25.948 1.00 47.72 276 ILE A O 1
ATOM 2094 N N . THR A 1 277 ? 14.808 -17.051 -25.377 1.00 43.22 277 THR A N 1
ATOM 2095 C CA . THR A 1 277 ? 15.131 -17.881 -26.522 1.00 43.22 277 THR A CA 1
ATOM 2096 C C . THR A 1 277 ? 14.560 -17.144 -27.723 1.00 43.22 277 THR A C 1
ATOM 2098 O O . THR A 1 277 ? 13.366 -17.171 -27.990 1.00 43.22 277 THR A O 1
ATOM 2101 N N . THR A 1 278 ? 15.423 -16.488 -28.490 1.00 42.03 278 THR A N 1
ATOM 2102 C CA . THR A 1 278 ? 15.130 -15.965 -29.831 1.00 42.03 278 THR A CA 1
ATOM 2103 C C . THR A 1 278 ? 14.872 -17.092 -30.848 1.00 42.03 278 THR A C 1
ATOM 2105 O O . THR A 1 278 ? 14.990 -16.898 -32.054 1.00 42.03 278 THR A O 1
ATOM 2108 N N . GLN A 1 279 ? 14.481 -18.284 -30.390 1.00 42.06 279 GLN A N 1
ATOM 2109 C CA . GLN A 1 279 ? 14.107 -19.427 -31.213 1.00 42.06 279 GLN A CA 1
ATOM 2110 C C . GLN A 1 279 ? 12.596 -19.426 -31.462 1.00 42.06 279 GLN A C 1
ATOM 2112 O O . GLN A 1 279 ? 11.883 -20.291 -30.972 1.00 42.06 279 GLN A O 1
ATOM 2117 N N . ASN A 1 280 ? 12.104 -18.421 -32.188 1.00 37.16 280 ASN A N 1
ATOM 2118 C CA . ASN A 1 280 ? 10.903 -18.539 -33.028 1.00 37.16 280 ASN A CA 1
ATOM 2119 C C . ASN A 1 280 ? 10.745 -17.292 -33.911 1.00 37.16 280 ASN A C 1
ATOM 2121 O O . ASN A 1 280 ? 9.736 -16.594 -33.881 1.00 37.16 280 ASN A O 1
ATOM 2125 N N . ILE A 1 281 ? 11.769 -17.014 -34.718 1.00 37.81 281 ILE A N 1
ATOM 2126 C CA . ILE A 1 281 ? 11.584 -16.235 -35.944 1.00 37.81 281 ILE A CA 1
ATOM 2127 C C . ILE A 1 281 ? 11.337 -17.275 -37.047 1.00 37.81 281 ILE A C 1
ATOM 2129 O O . ILE A 1 281 ? 12.286 -17.973 -37.409 1.00 37.81 281 ILE A O 1
ATOM 2133 N N . PRO A 1 282 ? 10.096 -17.467 -37.534 1.00 40.34 282 PRO A N 1
ATOM 2134 C CA . PRO A 1 282 ? 9.879 -18.268 -38.731 1.00 40.34 282 PRO A CA 1
ATOM 2135 C C . PRO A 1 282 ? 10.570 -17.565 -39.906 1.00 40.34 282 PRO A C 1
ATOM 2137 O O . PRO A 1 282 ? 10.359 -16.370 -40.125 1.00 40.34 282 PRO A O 1
ATOM 2140 N N . GLY A 1 283 ? 11.459 -18.303 -40.573 1.00 43.47 283 GLY A N 1
ATOM 2141 C CA . GLY A 1 283 ? 12.155 -17.869 -41.786 1.00 43.47 283 GLY A CA 1
ATOM 2142 C C . GLY A 1 283 ? 11.263 -17.830 -43.017 1.00 43.47 283 GLY A C 1
ATOM 2143 O O . GLY A 1 283 ? 10.128 -18.357 -42.956 1.00 43.47 283 GLY A O 1
#

Secondary structure (DSSP, 8-state):
--TTTTTT-----------------------PPP-----------------SSHHHHHHHHHHHHHHHHHHHHHHHHHT-TT-HHHHHHHHHHHHHHHHT--TTTTTT--HHHHHHHHHHHHT-TT-HHHHHHHHHHHHHHHHH-GGGHHHHHHTTHHHHHHHHHHS-S-HHHHHHHHHHHHHHHHH-HHHHHHTTHHHHHHTTGGGS-HHHHHHHHHHHHHHHTT--TT-HHHHHTTHHHHHHGGG-S-HHHHHHHHHHHHHHHHHHHH-GGGS--------

Solvent-accessible surface area (backbone atoms only — not comparable to full-atom values): 16762 Å² total; per-residue (Å²): 128,75,77,72,73,71,77,79,73,87,82,84,89,81,91,79,92,78,82,91,78,88,79,87,82,79,88,79,88,84,84,82,84,87,85,87,89,86,84,84,90,79,93,76,93,75,89,88,77,98,68,75,78,61,60,63,56,52,51,55,50,51,53,53,51,51,49,54,54,49,52,54,52,32,55,53,26,59,63,38,79,94,37,63,70,46,25,44,52,22,36,52,54,46,34,54,54,42,68,76,41,47,51,77,77,47,67,82,58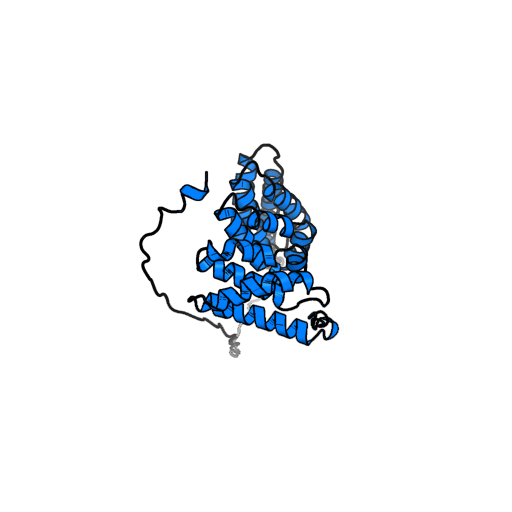,60,56,85,72,45,47,58,54,36,46,53,37,46,65,36,85,90,38,68,67,46,19,38,38,26,40,49,35,53,31,34,43,37,68,45,34,60,83,46,36,65,57,42,53,71,66,46,41,60,50,56,33,30,49,35,45,70,54,72,86,46,69,69,44,27,55,45,28,49,54,29,48,34,58,46,15,71,80,41,17,61,61,39,47,77,54,48,35,56,54,28,51,53,73,56,36,91,78,42,54,72,71,53,35,41,50,32,35,49,27,41,27,38,31,30,69,66,62,59,97,83,40,57,74,72,46,64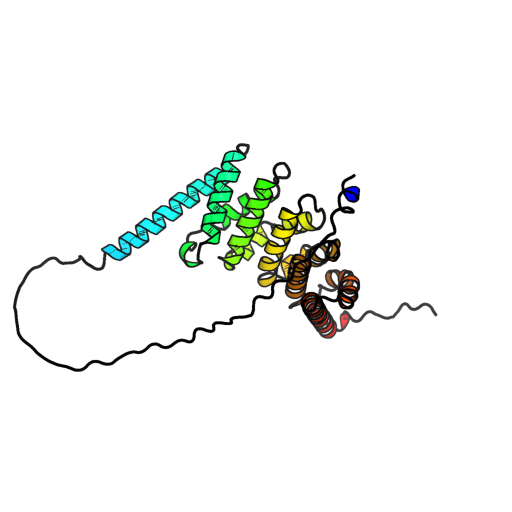,73,44,48,64,63,45,58,57,44,68,74,55,85,51,66,65,48,34,52,31,40,51,53,26,49,49,34,48,53,53,47,48,68,72,37,72,89,67,58,74,75,80,83,78,72,84,129